Protein AF-A0A3P7FT71-F1 (afdb_monomer_lite)

Sequence (264 aa):
MPKRIDKLTGLITHQDDNGLLYVFVPGKHPDLVIDQRKTLNDEQCFHIGDFISFINVNDSITSPTRIKNLFETRFVNNRLQVKVLVAFPPGQLSERANFTTFTNKMLAWSPDFAFIGCSFDVVKKLRENQMYSAWIERVPQMIESIAGIFVSWQIVDDIFDECCEQSKQLIMKAYTDNYEGLVIAVHDSSAKVWSLAIPDSEIVFFLGARKGMKVGDWVQFNCTPSRCPYLNCHLQGKKFEIIEPVLPAKAFNNTVQVNFTVKN

Radius of gyration: 20.03 Å; chains: 1; bounding box: 51×38×54 Å

Organism: Wuchereria bancrofti (NCBI:txid6293)

Foldseek 3Di:
DPPDWDWFKWAFFDADPQRWTFTDGFPDPPTAIDPVVPVPDPVPDDDHGFMWIAIQDPSHGHPIDTDPDPFDWDADPNFIKTWFKKAFAFVVQVPQQPLPPDDQWGWIQGPGQGTAIEHPVLCVPDDFLFIWTFIKTFDPPCWDQRLNDTHGMYTDDSDTDGDDVVVVVVLVVVPQAWFKWFFFADDDQKTWTDGSSRSNFTEIERSVVVVPDDHGWIKTWGWDQDPDQDPNGRIYTDDIDTDDDPFQWDDDPRGIHRYRDPPD

Structure (mmCIF, N/CA/C/O backbone):
data_AF-A0A3P7FT71-F1
#
_entry.id   AF-A0A3P7FT71-F1
#
loop_
_atom_site.group_PDB
_atom_site.id
_atom_site.type_symbol
_atom_site.label_atom_id
_atom_site.label_alt_id
_atom_site.label_comp_id
_atom_site.label_asym_id
_atom_site.label_entity_id
_atom_site.label_seq_id
_atom_site.pdbx_PDB_ins_code
_atom_site.Cartn_x
_atom_site.Cartn_y
_atom_site.Cartn_z
_atom_site.occupancy
_atom_site.B_iso_or_equiv
_atom_site.auth_seq_id
_atom_site.auth_comp_id
_atom_site.auth_asym_id
_atom_site.auth_atom_id
_atom_site.pdbx_PDB_model_num
ATOM 1 N N . MET A 1 1 ? -21.975 23.930 -4.650 1.00 34.28 1 MET A N 1
ATOM 2 C CA . MET A 1 1 ? -21.446 22.628 -5.115 1.00 34.28 1 MET A CA 1
ATOM 3 C C . MET A 1 1 ? -21.965 21.546 -4.179 1.00 34.28 1 MET A C 1
ATOM 5 O O . MET A 1 1 ? -21.906 21.779 -2.974 1.00 34.28 1 MET A O 1
ATOM 9 N N . PRO A 1 2 ? -22.519 20.426 -4.672 1.00 40.69 2 PRO A N 1
ATOM 10 C CA . PRO A 1 2 ? -22.912 19.332 -3.791 1.00 40.69 2 PRO A CA 1
ATOM 11 C C . PRO A 1 2 ? -21.649 18.741 -3.155 1.00 40.69 2 PRO A C 1
ATOM 13 O O . PRO A 1 2 ? -20.657 18.521 -3.849 1.00 40.69 2 PRO A O 1
ATOM 16 N N . LYS A 1 3 ? -21.658 18.546 -1.831 1.00 47.91 3 LYS A N 1
ATOM 17 C CA . LYS A 1 3 ? -20.543 17.922 -1.105 1.00 47.91 3 LYS A CA 1
ATOM 18 C C . LYS A 1 3 ? -20.346 16.505 -1.642 1.00 47.91 3 LYS A C 1
ATOM 20 O O . LYS A 1 3 ? -21.311 15.752 -1.728 1.00 47.91 3 LYS A O 1
ATOM 25 N N . ARG A 1 4 ? -19.114 16.170 -2.032 1.00 48.84 4 ARG A N 1
ATOM 26 C CA . ARG A 1 4 ? -18.749 14.845 -2.538 1.00 48.84 4 ARG A CA 1
ATOM 27 C C . ARG A 1 4 ? -18.962 13.829 -1.410 1.00 48.84 4 ARG A C 1
ATOM 29 O O . ARG A 1 4 ? -18.318 13.920 -0.370 1.00 48.84 4 ARG A O 1
ATOM 36 N N . ILE A 1 5 ? -19.947 12.952 -1.582 1.00 57.62 5 ILE A N 1
ATOM 37 C CA . ILE A 1 5 ? -20.254 11.856 -0.661 1.00 57.62 5 ILE A CA 1
ATOM 38 C C . ILE A 1 5 ? -19.434 10.669 -1.148 1.00 57.62 5 ILE A C 1
ATOM 40 O O . ILE A 1 5 ? -19.854 9.952 -2.053 1.00 57.62 5 ILE A O 1
ATOM 44 N N . ASP A 1 6 ? -18.250 10.499 -0.572 1.00 68.69 6 ASP A N 1
ATOM 45 C CA . ASP A 1 6 ? -17.384 9.373 -0.894 1.00 68.69 6 ASP A CA 1
ATOM 46 C C . ASP A 1 6 ? -17.573 8.286 0.169 1.00 68.69 6 ASP A C 1
ATOM 48 O O . ASP A 1 6 ? -17.410 8.524 1.374 1.00 68.69 6 ASP A O 1
ATOM 52 N N . LYS A 1 7 ? -17.956 7.087 -0.282 1.00 83.69 7 LYS A N 1
ATOM 53 C CA . LYS A 1 7 ? -17.933 5.886 0.553 1.00 83.69 7 LYS A CA 1
ATOM 54 C C . LYS A 1 7 ? -16.481 5.444 0.674 1.00 83.69 7 LYS A C 1
ATOM 56 O O . LYS A 1 7 ? -15.856 5.099 -0.326 1.00 83.69 7 LYS A O 1
ATOM 61 N N . LEU A 1 8 ? -15.961 5.466 1.891 1.00 87.44 8 LEU A N 1
ATOM 62 C CA . LEU A 1 8 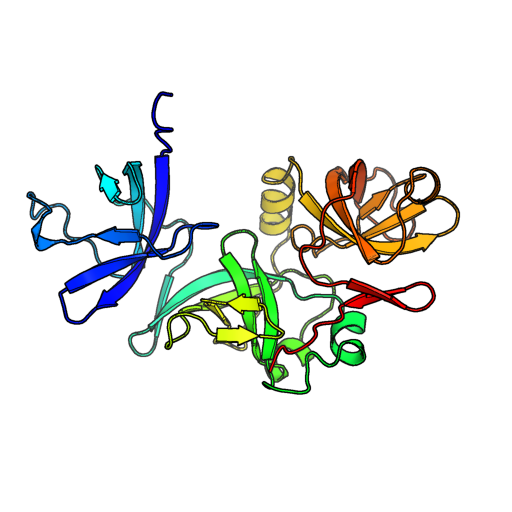? -14.582 5.122 2.200 1.00 87.44 8 LEU A CA 1
ATOM 63 C C . LEU A 1 8 ? -14.523 3.833 3.011 1.00 87.44 8 LEU A C 1
ATOM 65 O O . LEU A 1 8 ? -15.520 3.363 3.572 1.00 87.44 8 LEU A O 1
ATOM 69 N N . THR A 1 9 ? -13.321 3.275 3.054 1.00 89.19 9 THR A N 1
ATOM 70 C CA . THR A 1 9 ? -12.974 2.145 3.905 1.00 89.19 9 THR A CA 1
ATOM 71 C C .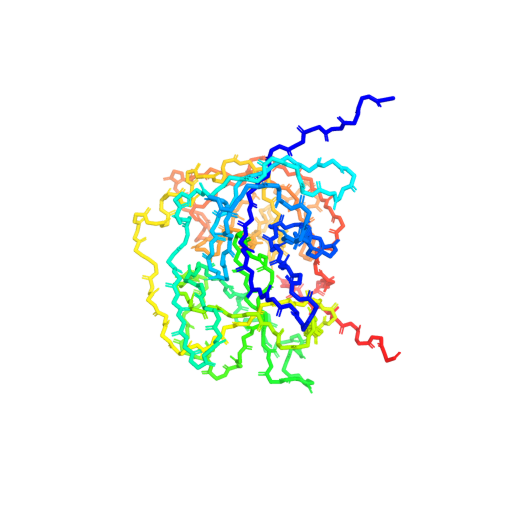 THR A 1 9 ? -11.769 2.534 4.743 1.00 89.19 9 THR A C 1
ATOM 73 O O . THR A 1 9 ? -10.880 3.228 4.251 1.00 89.19 9 THR A O 1
ATOM 76 N N . GLY A 1 10 ? -11.746 2.116 6.003 1.00 91.75 10 GLY A N 1
ATOM 77 C CA . GLY A 1 10 ? -10.653 2.419 6.915 1.00 91.75 10 GLY A CA 1
ATOM 78 C C . GLY A 1 10 ? -10.433 1.333 7.956 1.00 91.75 10 GLY A C 1
ATOM 79 O O . GLY A 1 10 ? -11.269 0.446 8.138 1.00 91.75 10 GLY A O 1
ATOM 80 N N . LEU A 1 11 ? -9.287 1.419 8.623 1.00 94.25 11 LEU A N 1
ATOM 81 C CA . LEU A 1 11 ? -8.851 0.518 9.684 1.00 94.25 11 LEU A CA 1
ATOM 82 C C . LEU A 1 11 ? -8.776 1.286 10.998 1.00 94.25 11 LEU A C 1
ATOM 84 O O . LEU A 1 11 ? -8.131 2.332 11.060 1.00 94.25 11 LEU A O 1
ATOM 88 N N . ILE A 1 12 ? -9.379 0.757 12.057 1.00 94.19 12 ILE A N 1
ATOM 89 C CA . ILE A 1 12 ? -9.233 1.331 13.396 1.00 94.19 12 ILE A CA 1
ATOM 90 C C . ILE A 1 12 ? -7.874 0.919 13.953 1.00 94.19 12 ILE A C 1
ATOM 92 O O . ILE A 1 12 ? -7.629 -0.261 14.198 1.00 94.19 12 ILE A O 1
ATOM 96 N N . THR A 1 13 ? -6.976 1.884 14.126 1.00 92.75 13 THR A N 1
ATOM 97 C CA . THR A 1 13 ? -5.561 1.603 14.415 1.00 92.75 13 THR A CA 1
ATOM 98 C C . THR A 1 13 ? -5.191 1.745 15.879 1.00 92.75 13 THR A C 1
ATOM 100 O O . THR A 1 13 ? -4.346 0.997 16.365 1.00 92.75 13 THR A O 1
ATOM 103 N N . HIS A 1 14 ? -5.806 2.692 16.579 1.00 90.56 14 HIS A N 1
ATOM 104 C CA . HIS A 1 14 ? -5.564 2.934 17.993 1.00 90.56 14 HIS A CA 1
ATOM 105 C C . HIS A 1 14 ? -6.745 3.666 18.631 1.00 90.56 14 HIS A C 1
ATOM 107 O O . HIS A 1 14 ? -7.617 4.209 17.945 1.00 90.56 14 HIS A O 1
ATOM 113 N N . GLN A 1 15 ? -6.749 3.655 19.958 1.00 89.81 15 GLN A N 1
ATOM 114 C CA . GLN A 1 15 ? -7.662 4.403 20.803 1.00 89.81 15 GLN A CA 1
ATOM 115 C C . GLN A 1 15 ? -6.833 5.342 21.676 1.00 89.81 15 GLN A C 1
ATOM 117 O O . GLN A 1 15 ? -5.786 4.925 22.172 1.00 89.81 15 GLN A O 1
ATOM 122 N N . ASP A 1 16 ? -7.269 6.589 21.838 1.00 88.31 16 ASP A N 1
ATOM 123 C CA . ASP A 1 16 ? -6.644 7.499 22.802 1.00 88.31 16 ASP A CA 1
ATOM 124 C C . ASP A 1 16 ? -7.238 7.360 24.211 1.00 88.31 16 ASP A C 1
ATOM 126 O O . ASP A 1 16 ? -8.241 6.676 24.431 1.00 88.31 16 ASP A O 1
ATOM 130 N N . ASP A 1 17 ? -6.632 8.058 25.172 1.00 86.00 17 ASP A N 1
ATOM 131 C CA . ASP A 1 17 ? -7.059 8.052 26.577 1.00 86.00 17 ASP A CA 1
ATOM 132 C C . ASP A 1 17 ? -8.476 8.621 26.787 1.00 86.00 17 ASP A C 1
ATOM 134 O O . ASP A 1 17 ? -9.112 8.355 27.807 1.00 86.00 17 ASP A O 1
ATOM 138 N N . ASN A 1 18 ? -9.004 9.386 25.822 1.00 86.38 18 ASN A N 1
ATOM 139 C CA . ASN A 1 18 ? -10.372 9.913 25.851 1.00 86.38 18 ASN A CA 1
ATOM 140 C C . ASN A 1 18 ? -11.396 8.926 25.268 1.00 86.38 18 ASN A C 1
ATOM 142 O O . ASN A 1 18 ? -12.591 9.239 25.208 1.00 86.38 18 ASN A O 1
ATOM 146 N N . GLY A 1 19 ? -10.940 7.754 24.828 1.00 85.88 19 GLY A N 1
ATOM 147 C CA . GLY A 1 19 ? -11.753 6.719 24.214 1.00 85.88 19 GLY A CA 1
ATOM 148 C C . GLY A 1 19 ? -12.055 6.961 22.734 1.00 85.88 19 GLY A C 1
ATOM 149 O O . GLY A 1 19 ? -12.881 6.237 22.175 1.00 85.88 19 GLY A O 1
ATOM 150 N N . LEU A 1 20 ? -11.418 7.943 22.090 1.00 90.75 20 LEU A N 1
ATOM 151 C CA . LEU A 1 20 ? -11.600 8.217 20.668 1.00 90.75 20 LEU A CA 1
ATOM 152 C C . LEU A 1 20 ? -10.857 7.178 19.831 1.00 90.75 20 LEU A C 1
ATOM 154 O O . LEU A 1 20 ? -9.684 6.893 20.069 1.00 90.75 20 LEU A O 1
ATOM 158 N N . LEU A 1 21 ? -11.539 6.633 18.826 1.00 92.88 21 LEU A N 1
ATOM 159 C CA . LEU A 1 21 ? -10.966 5.653 17.911 1.00 92.88 21 LEU A CA 1
ATOM 160 C C . LEU A 1 21 ? -10.473 6.322 16.638 1.00 92.88 21 LEU A C 1
ATOM 162 O O . LEU A 1 21 ? -11.240 7.001 15.956 1.00 92.88 21 LEU A O 1
ATOM 166 N N . TYR A 1 22 ? -9.218 6.067 16.286 1.00 92.75 22 TYR A N 1
ATOM 167 C CA . TYR A 1 22 ? -8.580 6.630 15.104 1.00 92.75 22 TYR A CA 1
ATOM 168 C C . TYR A 1 22 ? -8.638 5.645 13.944 1.00 92.75 22 TYR A C 1
ATOM 170 O O . TYR A 1 22 ? -8.225 4.487 14.050 1.00 92.75 22 TYR A O 1
ATOM 178 N N . VAL A 1 23 ? -9.143 6.133 12.820 1.00 93.38 23 VAL A N 1
ATOM 179 C CA . VAL A 1 23 ? -9.402 5.388 11.597 1.00 93.38 23 VAL A CA 1
ATOM 180 C C . VAL A 1 23 ? -8.404 5.829 10.540 1.00 93.38 23 VAL A C 1
ATOM 182 O O . VAL A 1 23 ? -8.505 6.925 9.980 1.00 93.38 23 VAL A O 1
ATOM 185 N N . PHE A 1 24 ? -7.457 4.945 10.244 1.00 91.00 24 PHE A N 1
ATOM 186 C CA . PHE A 1 24 ? -6.569 5.103 9.106 1.00 91.00 24 PHE A CA 1
ATOM 187 C C . PHE A 1 24 ? -7.354 4.891 7.814 1.00 91.00 24 PHE A C 1
ATOM 189 O O . PHE A 1 24 ? -8.071 3.898 7.662 1.00 91.00 24 PHE A O 1
ATOM 196 N N . VAL A 1 25 ? -7.187 5.817 6.876 1.00 85.81 25 VAL A N 1
ATOM 197 C CA . VAL A 1 25 ? -7.776 5.756 5.541 1.00 85.81 25 VAL A CA 1
ATOM 198 C C . VAL A 1 25 ? -6.654 6.024 4.539 1.00 85.81 25 VAL A C 1
ATOM 200 O O . VAL A 1 25 ? -6.006 7.070 4.644 1.00 85.81 25 VAL A O 1
ATOM 203 N N . PRO A 1 26 ? -6.417 5.127 3.567 1.00 73.12 26 PRO A N 1
ATOM 204 C CA . PRO A 1 26 ? -5.400 5.336 2.542 1.00 73.12 26 PRO A CA 1
ATOM 205 C C . PRO A 1 26 ? -5.534 6.708 1.870 1.00 73.12 26 PRO A C 1
ATOM 207 O O . PRO A 1 26 ? -6.626 7.112 1.468 1.00 73.12 26 PRO A O 1
ATOM 210 N N . GLY A 1 27 ? -4.422 7.442 1.780 1.00 66.12 27 GLY A N 1
ATOM 211 C CA . GLY A 1 27 ? -4.366 8.761 1.140 1.00 66.12 27 GLY A CA 1
ATOM 212 C C . GLY A 1 27 ? -5.021 9.909 1.919 1.00 66.12 27 GLY A C 1
ATOM 213 O O . GLY A 1 27 ? -5.061 11.029 1.410 1.00 66.12 27 GLY A O 1
ATOM 214 N N . LYS A 1 28 ? -5.520 9.676 3.140 1.00 75.75 28 LYS A N 1
ATOM 215 C CA . LYS A 1 28 ? -6.125 10.719 3.970 1.00 75.75 28 LYS A CA 1
ATOM 216 C C . LYS A 1 28 ? -5.314 10.965 5.237 1.00 75.75 28 LYS A C 1
ATOM 218 O O . LYS A 1 28 ? -4.974 10.036 5.961 1.00 75.75 28 LYS A O 1
ATOM 223 N N . HIS A 1 29 ? -5.041 12.239 5.501 1.00 73.44 29 HIS A N 1
ATOM 224 C CA . HIS A 1 29 ? -4.377 12.692 6.713 1.00 73.44 29 HIS A CA 1
ATOM 225 C C . HIS A 1 29 ? -4.966 14.045 7.160 1.00 73.44 29 HIS A C 1
ATOM 227 O O . HIS A 1 29 ? -5.209 14.890 6.293 1.00 73.44 29 HIS A O 1
ATOM 233 N N . PRO A 1 30 ? -5.189 14.286 8.468 1.00 83.50 30 PRO A N 1
ATOM 234 C CA . PRO A 1 30 ? -5.025 13.359 9.595 1.00 83.50 30 PRO A CA 1
ATOM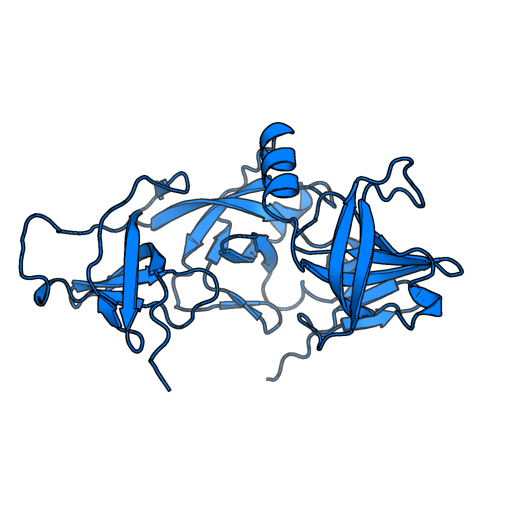 235 C C . PRO A 1 30 ? -5.990 12.163 9.552 1.00 83.50 30 PRO A C 1
ATOM 237 O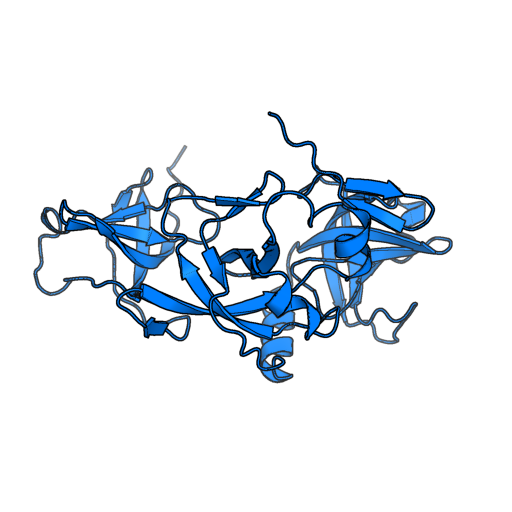 O . PRO A 1 30 ? -6.923 12.136 8.746 1.00 83.50 30 PRO A O 1
ATOM 240 N N . ASP A 1 31 ? -5.739 11.165 10.407 1.00 88.69 31 ASP A N 1
ATOM 241 C CA . ASP A 1 31 ? -6.664 10.043 10.597 1.00 88.69 31 ASP A CA 1
ATOM 242 C C . ASP A 1 31 ? -8.042 10.574 11.020 1.00 88.69 31 ASP A C 1
ATOM 244 O O . ASP A 1 31 ? -8.159 11.558 11.756 1.00 88.69 31 ASP A O 1
ATOM 248 N N . LEU A 1 32 ? -9.098 9.907 10.558 1.00 91.25 32 LEU A N 1
ATOM 249 C CA . LEU A 1 32 ? -10.457 10.240 10.969 1.00 91.25 32 LEU A CA 1
ATOM 250 C C . LEU A 1 32 ? -10.755 9.661 12.345 1.00 91.25 32 LEU A C 1
ATOM 252 O O . LEU A 1 32 ? -10.147 8.678 12.752 1.00 91.25 32 LEU A O 1
ATOM 256 N N . VAL A 1 33 ? -11.718 10.244 13.052 1.00 92.25 33 VAL A N 1
ATOM 257 C CA . VAL A 1 33 ? -11.985 9.872 14.441 1.00 92.25 33 VAL A CA 1
ATOM 258 C C . VAL A 1 33 ? -13.441 9.461 14.630 1.00 92.25 33 VAL A C 1
ATOM 260 O O . VAL A 1 33 ? -14.357 10.131 14.148 1.00 92.25 33 VAL A O 1
ATOM 263 N N . ILE A 1 34 ? -13.653 8.365 15.357 1.00 91.50 34 ILE A N 1
ATOM 264 C CA . ILE A 1 34 ? -14.954 7.950 15.881 1.00 91.50 34 ILE A CA 1
ATOM 265 C C . ILE A 1 34 ? -14.977 8.251 17.377 1.00 91.50 34 ILE A C 1
ATOM 267 O O . ILE A 1 34 ? -14.209 7.683 18.151 1.00 91.50 34 ILE A O 1
ATOM 271 N N . ASP A 1 35 ? -15.899 9.119 17.787 1.00 87.19 35 ASP A N 1
ATOM 272 C CA . ASP A 1 35 ? -16.256 9.275 19.195 1.00 87.19 35 ASP A CA 1
ATOM 273 C C . ASP A 1 35 ? -17.360 8.273 19.530 1.00 87.19 35 ASP A C 1
ATOM 275 O O . ASP A 1 35 ? -18.534 8.512 19.231 1.00 87.19 35 ASP A O 1
ATOM 279 N N . GLN A 1 36 ? -16.984 7.144 20.136 1.00 80.38 36 GLN A N 1
ATOM 280 C CA . GLN A 1 36 ? -17.942 6.080 20.437 1.00 80.38 36 GLN A CA 1
ATOM 281 C C . GLN A 1 36 ? -19.063 6.524 21.383 1.00 80.38 36 GLN A C 1
ATOM 283 O O . GLN A 1 36 ? -20.158 5.968 21.344 1.00 80.38 36 GLN A O 1
ATOM 288 N N . ARG A 1 37 ? -18.845 7.578 22.177 1.00 76.88 37 ARG A N 1
ATOM 289 C CA . ARG A 1 37 ? -19.868 8.138 23.075 1.00 76.88 37 ARG A CA 1
ATOM 290 C C . ARG A 1 37 ? -21.023 8.789 22.309 1.00 76.88 37 ARG A C 1
ATOM 292 O O . ARG A 1 37 ? -22.055 9.088 22.899 1.00 76.88 37 ARG A O 1
ATOM 299 N N . LYS A 1 38 ? -20.845 9.046 21.008 1.00 75.12 38 LYS A N 1
ATOM 300 C CA . LYS A 1 38 ? -21.866 9.612 20.113 1.00 75.12 38 LYS A CA 1
ATOM 301 C C . LYS A 1 38 ? -22.569 8.552 19.261 1.00 75.12 38 LYS A C 1
ATOM 303 O O . LYS A 1 38 ? -23.541 8.878 18.581 1.00 75.12 38 LYS A O 1
ATOM 308 N N . THR A 1 39 ? -22.098 7.305 19.270 1.00 67.25 39 THR A N 1
ATOM 309 C CA . THR A 1 39 ? -22.768 6.185 18.595 1.00 67.25 39 THR A CA 1
ATOM 310 C C . THR A 1 39 ? -23.906 5.677 19.474 1.00 67.25 39 THR A C 1
ATOM 312 O O . THR A 1 39 ? -23.681 5.207 20.579 1.00 67.25 39 THR A O 1
ATOM 315 N N . LEU A 1 40 ? -25.140 5.809 18.983 1.00 56.62 40 LEU A N 1
ATOM 316 C CA . LEU A 1 40 ? -26.374 5.566 19.746 1.00 56.62 40 LEU A CA 1
ATOM 317 C C . LEU A 1 40 ? -26.752 4.082 19.918 1.00 56.62 40 LEU A C 1
ATOM 319 O O . LEU A 1 40 ? -27.694 3.798 20.649 1.00 56.62 40 LEU A O 1
ATOM 323 N N . ASN A 1 41 ? -26.050 3.150 19.263 1.00 61.31 41 ASN A N 1
ATOM 324 C CA . ASN A 1 41 ? -26.369 1.721 19.297 1.00 61.31 41 ASN A CA 1
ATOM 325 C C . ASN A 1 41 ? -25.168 0.901 19.791 1.00 61.31 41 ASN A C 1
ATOM 327 O O . ASN A 1 41 ? -24.159 0.807 19.090 1.00 61.31 41 ASN A O 1
ATOM 331 N N . ASP A 1 42 ? -25.327 0.240 20.942 1.00 55.34 42 ASP A N 1
ATOM 332 C CA . ASP A 1 42 ? -24.327 -0.656 21.555 1.00 55.34 42 ASP A CA 1
ATOM 333 C C . ASP A 1 42 ? -23.912 -1.826 20.637 1.00 55.34 42 ASP A C 1
ATOM 335 O O . ASP A 1 42 ? -22.813 -2.367 20.752 1.00 55.34 42 ASP A O 1
ATOM 339 N N . GLU A 1 43 ? -24.752 -2.200 19.664 1.00 56.94 43 GLU A N 1
ATOM 340 C CA . GLU A 1 43 ? -24.451 -3.273 18.703 1.00 56.94 43 GLU A CA 1
ATOM 341 C C . GLU A 1 43 ? -23.326 -2.925 17.707 1.00 56.94 43 GLU A C 1
ATOM 343 O O . GLU A 1 43 ? -22.830 -3.802 16.997 1.00 56.94 43 GLU A O 1
ATOM 348 N N . GLN A 1 44 ? -22.884 -1.665 17.656 1.00 69.06 44 GLN A N 1
ATOM 349 C CA . GLN A 1 44 ? -21.774 -1.210 16.813 1.00 69.06 44 GLN A CA 1
ATOM 350 C C . GLN A 1 44 ? -20.551 -0.764 17.622 1.00 69.06 44 GLN A C 1
ATOM 352 O O . GLN A 1 44 ? -19.815 0.126 17.197 1.00 69.06 44 GLN A O 1
ATOM 357 N N . CYS A 1 45 ? -20.280 -1.393 18.767 1.00 82.19 45 CYS A N 1
ATOM 358 C CA . CYS A 1 45 ? -18.983 -1.228 19.419 1.00 82.19 45 CYS A CA 1
ATOM 359 C C . CYS A 1 45 ? -17.864 -1.698 18.478 1.00 82.19 45 CYS A C 1
ATOM 361 O O . CYS A 1 45 ? -17.748 -2.885 18.149 1.00 82.19 45 CYS A O 1
ATOM 363 N N . PHE A 1 46 ? -17.061 -0.739 18.022 1.00 90.81 46 PHE A N 1
ATOM 364 C CA . PHE A 1 46 ? -15.881 -0.969 17.201 1.00 90.81 46 PHE A CA 1
ATOM 365 C C . PHE A 1 46 ? -14.643 -1.171 18.076 1.00 90.81 46 PHE A C 1
ATOM 367 O O . PHE A 1 46 ? -14.545 -0.610 19.165 1.00 90.81 46 PHE A O 1
ATOM 374 N N . HIS A 1 47 ? -13.680 -1.936 17.581 1.00 91.00 47 HIS A N 1
ATOM 375 C CA . HIS A 1 47 ? -12.445 -2.251 18.290 1.00 91.00 47 HIS A CA 1
ATOM 376 C C . HIS A 1 47 ? -11.231 -1.957 17.412 1.00 91.00 47 HIS A C 1
ATOM 378 O O . HIS A 1 47 ? -11.324 -1.895 16.184 1.00 91.00 47 HIS A O 1
ATOM 384 N N . ILE A 1 48 ? -10.068 -1.797 18.041 1.00 92.81 48 ILE A N 1
ATOM 385 C CA . ILE A 1 48 ? -8.797 -1.719 17.317 1.00 92.81 48 ILE A CA 1
ATOM 386 C C . ILE A 1 48 ? -8.628 -2.993 16.473 1.00 92.81 48 ILE A C 1
ATOM 388 O O . ILE A 1 48 ? -8.834 -4.101 16.963 1.00 92.81 48 ILE A O 1
ATOM 392 N N . GLY A 1 49 ? -8.262 -2.828 15.203 1.00 94.19 49 GLY A N 1
ATOM 393 C CA . GLY A 1 49 ? -8.141 -3.908 14.223 1.00 94.19 49 GLY A CA 1
ATOM 394 C C . GLY A 1 49 ? -9.386 -4.137 13.363 1.00 94.19 49 GLY A C 1
ATOM 395 O O . GLY A 1 49 ? -9.291 -4.856 12.368 1.00 94.19 49 GLY A O 1
ATOM 396 N N . ASP A 1 50 ? -10.524 -3.513 13.688 1.00 93.31 50 ASP A N 1
ATOM 397 C CA . ASP A 1 50 ? -11.718 -3.580 12.847 1.00 93.31 50 ASP A CA 1
ATOM 398 C C . ASP A 1 50 ? -11.530 -2.790 11.546 1.00 93.31 50 ASP A C 1
ATOM 400 O O . ASP A 1 50 ? -11.132 -1.619 11.546 1.00 93.31 50 ASP A O 1
ATOM 404 N N . PHE A 1 51 ? -11.919 -3.417 10.437 1.00 93.94 51 PHE A N 1
ATOM 405 C CA . PHE A 1 51 ? -12.149 -2.722 9.178 1.00 93.94 51 PHE A CA 1
ATOM 406 C C . PHE A 1 51 ? -13.581 -2.206 9.127 1.00 93.94 51 PHE A C 1
ATOM 408 O O . PHE A 1 51 ? -14.537 -2.935 9.412 1.00 93.94 51 PHE A O 1
ATOM 415 N N . ILE A 1 52 ? -13.736 -0.952 8.713 1.00 92.88 52 ILE A N 1
ATOM 416 C CA . ILE A 1 52 ? -15.035 -0.295 8.613 1.00 92.88 52 ILE A CA 1
ATOM 417 C C . ILE A 1 52 ? -15.224 0.356 7.249 1.00 92.88 52 ILE A C 1
ATOM 419 O O . ILE A 1 52 ? -14.291 0.909 6.671 1.00 92.88 52 ILE A O 1
ATOM 423 N N . SER A 1 53 ? -16.458 0.340 6.757 1.00 91.62 53 SER A N 1
ATOM 424 C CA . SER A 1 53 ? -16.895 1.195 5.657 1.00 91.62 53 SER A CA 1
ATOM 425 C C . SER A 1 53 ? -17.796 2.298 6.192 1.00 91.62 53 SER A C 1
ATOM 427 O O . SER A 1 53 ? -18.602 2.058 7.089 1.00 91.62 53 SER A O 1
ATOM 429 N N . PHE A 1 54 ? -17.656 3.508 5.662 1.00 91.31 54 PHE A N 1
ATOM 430 C CA . PHE A 1 54 ? -18.392 4.676 6.135 1.00 91.31 54 PHE A CA 1
ATOM 431 C C . PHE A 1 54 ? -18.523 5.732 5.039 1.00 91.31 54 PHE A C 1
ATOM 433 O O . PHE A 1 54 ? -17.876 5.664 3.993 1.00 91.31 54 PHE A O 1
ATOM 440 N N . ILE A 1 55 ? -19.359 6.731 5.294 1.00 89.69 55 ILE A N 1
ATOM 441 C CA . ILE A 1 55 ? -19.482 7.919 4.458 1.00 89.69 55 ILE A CA 1
ATOM 442 C C . ILE A 1 55 ? -18.709 9.058 5.125 1.00 89.69 55 ILE A C 1
ATOM 444 O O . ILE A 1 55 ? -18.904 9.346 6.308 1.00 89.69 55 ILE A O 1
ATOM 448 N N . ASN A 1 56 ? -17.830 9.712 4.368 1.00 85.69 56 ASN A N 1
ATOM 449 C CA . ASN A 1 56 ? -17.106 10.890 4.835 1.00 85.69 56 ASN A CA 1
ATOM 450 C C . ASN A 1 56 ? -17.897 12.170 4.525 1.00 85.69 56 ASN A C 1
ATOM 452 O O . ASN A 1 56 ? -18.055 12.530 3.359 1.00 85.69 56 ASN A O 1
ATOM 456 N N . VAL A 1 57 ? -18.351 12.885 5.559 1.00 85.62 57 VAL A N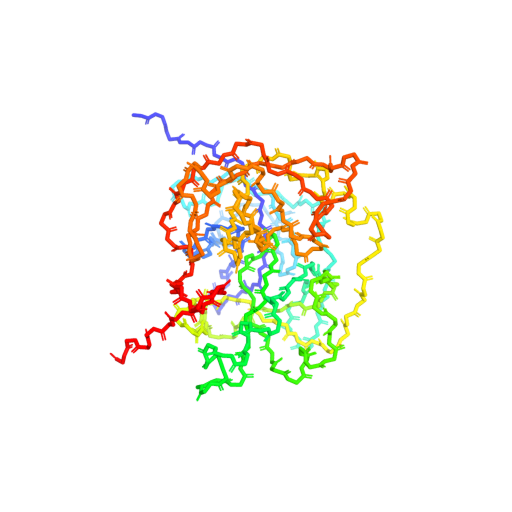 1
ATOM 457 C CA . VAL A 1 57 ? -19.041 14.178 5.419 1.00 85.62 57 VAL A CA 1
ATOM 458 C C . VAL A 1 57 ? -18.269 15.250 6.183 1.00 85.62 57 VAL A C 1
ATOM 460 O O . VAL A 1 57 ? -18.375 15.337 7.399 1.00 85.62 57 VAL A O 1
ATOM 463 N N . ASN A 1 58 ? -17.519 16.100 5.471 1.00 84.44 58 ASN A N 1
ATOM 464 C CA . ASN A 1 58 ? -16.653 17.139 6.069 1.00 84.44 58 ASN A CA 1
ATOM 465 C C . ASN A 1 58 ? -15.733 16.580 7.162 1.00 84.44 58 ASN A C 1
ATOM 467 O O . ASN A 1 58 ? -15.745 17.057 8.294 1.00 84.44 58 ASN A O 1
ATOM 471 N N . ASP A 1 59 ? -15.014 15.508 6.838 1.00 83.06 59 ASP A N 1
ATOM 472 C CA . ASP A 1 59 ? -14.066 14.859 7.748 1.00 83.06 59 ASP A CA 1
ATOM 473 C C . ASP A 1 59 ? -14.707 14.250 9.001 1.00 83.06 59 ASP A C 1
ATOM 475 O O . ASP A 1 59 ? -14.026 13.894 9.955 1.00 83.06 59 ASP A O 1
ATOM 479 N N . SER A 1 60 ? -16.027 14.056 8.973 1.00 86.31 60 SER A N 1
ATOM 480 C CA . SER A 1 60 ? -16.758 13.283 9.971 1.00 86.31 60 SER A CA 1
ATOM 481 C C . SER A 1 60 ? -17.165 11.928 9.402 1.00 86.31 60 SER A C 1
ATOM 483 O O . SER A 1 60 ? -17.702 11.833 8.293 1.00 86.31 60 SER A O 1
ATOM 485 N N . ILE A 1 61 ? -16.924 10.876 10.185 1.00 89.12 61 ILE A N 1
ATOM 486 C CA . ILE A 1 61 ? -17.368 9.515 9.881 1.00 89.12 61 ILE A CA 1
ATOM 487 C C . ILE A 1 61 ? -18.873 9.426 10.130 1.00 89.12 61 ILE A C 1
ATOM 489 O O . ILE A 1 61 ? -19.347 9.680 11.235 1.00 89.12 61 ILE A O 1
ATOM 493 N N . THR A 1 62 ? -19.623 9.040 9.101 1.00 87.75 62 THR A N 1
ATOM 494 C CA . THR A 1 62 ? -21.076 8.845 9.175 1.00 87.75 62 THR A CA 1
ATOM 495 C C . THR A 1 62 ? -21.456 7.439 8.725 1.00 87.75 62 THR A C 1
ATOM 497 O O . THR A 1 62 ? -20.858 6.888 7.798 1.00 87.75 62 THR A O 1
ATOM 500 N N . SER A 1 63 ? -22.439 6.849 9.413 1.00 86.75 63 SER A N 1
ATOM 501 C CA . SER A 1 63 ? -22.932 5.484 9.171 1.00 86.75 63 SER A CA 1
ATOM 502 C C . SER A 1 63 ? -21.823 4.414 9.078 1.00 86.75 63 SER A C 1
ATOM 504 O O . SER A 1 63 ? -21.802 3.647 8.109 1.00 86.75 63 SER A O 1
ATOM 506 N N . PRO A 1 64 ? -20.878 4.354 10.040 1.00 91.06 64 PRO A N 1
ATOM 507 C CA . PRO A 1 64 ? -19.832 3.341 10.013 1.00 91.06 64 PRO A CA 1
ATOM 508 C C . PRO A 1 64 ? -20.436 1.940 10.139 1.00 91.06 64 PRO A C 1
ATOM 510 O O . PRO A 1 64 ? -21.357 1.702 10.915 1.00 91.06 64 PRO A O 1
ATOM 513 N N . THR A 1 65 ? -19.918 0.999 9.358 1.00 91.00 65 THR A N 1
ATOM 514 C CA . THR A 1 65 ? -20.325 -0.409 9.391 1.00 91.00 65 THR A CA 1
ATOM 515 C C . THR A 1 65 ? -19.079 -1.279 9.377 1.00 91.00 65 THR A C 1
ATOM 517 O O . THR A 1 65 ? -18.213 -1.082 8.522 1.00 91.00 65 THR A O 1
ATOM 520 N N . ARG A 1 66 ? -18.982 -2.250 10.294 1.00 92.19 66 ARG A N 1
ATOM 521 C CA . ARG A 1 66 ? -17.898 -3.242 10.281 1.00 92.19 66 ARG A CA 1
ATOM 522 C C . ARG A 1 66 ? -17.995 -4.066 8.996 1.00 92.19 66 ARG A C 1
ATOM 524 O O . ARG A 1 66 ? -19.077 -4.511 8.618 1.00 92.19 66 ARG A O 1
ATOM 531 N N . ILE A 1 67 ? -16.867 -4.266 8.332 1.00 91.81 67 ILE A N 1
ATOM 532 C CA . ILE A 1 67 ? -16.757 -5.096 7.132 1.00 91.81 67 ILE A CA 1
ATOM 533 C C . ILE A 1 67 ? -15.792 -6.254 7.379 1.00 91.81 67 ILE A C 1
ATOM 535 O O . ILE A 1 67 ? -15.096 -6.303 8.391 1.00 91.81 67 ILE A O 1
ATOM 539 N N . LYS A 1 68 ? -15.750 -7.201 6.439 1.00 89.94 68 LYS A N 1
ATOM 540 C CA . LYS A 1 68 ? -14.748 -8.267 6.463 1.00 89.94 68 LYS A CA 1
ATOM 541 C C . LYS A 1 68 ? -13.345 -7.663 6.365 1.00 89.94 68 LYS A C 1
ATOM 543 O O . LYS A 1 68 ? -13.138 -6.716 5.608 1.00 89.94 68 LYS A O 1
ATOM 548 N N . ASN A 1 69 ? -12.399 -8.259 7.087 1.00 87.06 69 ASN A N 1
ATOM 549 C CA . ASN A 1 69 ? -10.999 -7.859 7.040 1.00 87.06 69 ASN A CA 1
ATOM 550 C C . ASN A 1 69 ? -10.487 -7.833 5.598 1.00 87.06 69 ASN A C 1
ATOM 552 O O . ASN A 1 69 ? -10.620 -8.818 4.867 1.00 87.06 69 ASN A O 1
ATOM 556 N N . LEU A 1 70 ? -9.908 -6.694 5.218 1.00 84.50 70 LEU A N 1
ATOM 557 C CA . LEU A 1 70 ? -9.245 -6.527 3.927 1.00 84.50 70 LEU A CA 1
ATOM 558 C C . LEU A 1 70 ? -7.814 -7.062 3.959 1.00 84.50 70 LEU A C 1
ATOM 560 O O . LEU A 1 70 ? -7.334 -7.593 2.964 1.00 84.50 70 LEU A O 1
ATOM 564 N N . PHE A 1 71 ? -7.170 -6.957 5.121 1.00 88.88 71 PHE A N 1
ATOM 565 C CA . PHE A 1 71 ? -5.817 -7.438 5.365 1.00 88.88 71 PHE A CA 1
ATOM 566 C C . PHE A 1 71 ? -5.801 -8.355 6.579 1.00 88.88 71 PHE A C 1
ATOM 568 O O . PHE A 1 71 ? -6.645 -8.254 7.474 1.00 88.88 71 PHE A O 1
ATOM 575 N N . GLU A 1 72 ? -4.815 -9.244 6.615 1.00 90.81 72 GLU A N 1
ATOM 576 C CA . GLU A 1 72 ? -4.530 -10.023 7.811 1.00 90.81 72 GLU A CA 1
ATOM 577 C C . GLU A 1 72 ? -4.030 -9.083 8.914 1.00 90.81 72 GLU A C 1
ATOM 579 O O . GLU A 1 72 ? -3.174 -8.226 8.677 1.00 90.81 72 GLU A O 1
ATOM 584 N N . THR A 1 73 ? -4.579 -9.227 10.118 1.00 92.81 73 THR A N 1
ATOM 585 C CA . THR A 1 73 ? -4.209 -8.423 11.282 1.00 92.81 73 THR A CA 1
ATOM 586 C C . THR A 1 73 ? -3.864 -9.323 12.454 1.00 92.81 73 THR A C 1
ATOM 588 O O . THR A 1 73 ? -4.412 -10.415 12.608 1.00 92.81 73 THR A O 1
ATOM 591 N N . ARG A 1 74 ? -2.943 -8.862 13.298 1.00 93.50 74 ARG A N 1
ATOM 592 C CA . ARG A 1 74 ? -2.595 -9.522 14.558 1.00 93.50 74 ARG A CA 1
ATOM 593 C C . ARG A 1 74 ? -2.243 -8.492 15.621 1.00 93.50 74 ARG A C 1
ATOM 595 O O . ARG A 1 74 ? -1.887 -7.360 15.302 1.00 93.50 74 ARG A O 1
ATOM 602 N N . PHE A 1 75 ? -2.302 -8.911 16.878 1.00 92.25 75 PHE A N 1
ATOM 603 C CA . PHE A 1 75 ? -1.805 -8.125 18.001 1.00 92.25 75 PHE A CA 1
ATOM 604 C C . PHE A 1 75 ? -0.535 -8.758 18.550 1.00 92.25 75 PHE A C 1
ATOM 606 O O . PHE A 1 75 ? -0.535 -9.926 18.936 1.00 92.25 75 PHE A O 1
ATOM 613 N N . VAL A 1 76 ? 0.537 -7.973 18.608 1.00 90.00 76 VAL A N 1
ATOM 614 C CA . VAL A 1 76 ? 1.809 -8.365 19.223 1.00 90.00 76 VAL A CA 1
ATOM 615 C C . VAL A 1 76 ? 2.208 -7.255 20.180 1.00 90.00 76 VAL A C 1
ATOM 617 O O . VAL A 1 76 ? 2.247 -6.093 19.791 1.00 90.00 76 VAL A O 1
ATOM 620 N N . ASN A 1 77 ? 2.463 -7.588 21.448 1.00 87.56 77 ASN A N 1
ATOM 621 C CA . ASN A 1 77 ? 2.833 -6.614 22.485 1.00 87.56 77 ASN A CA 1
ATOM 622 C C . ASN A 1 77 ? 1.887 -5.397 22.554 1.00 87.56 77 ASN A C 1
ATOM 624 O O . ASN A 1 77 ? 2.330 -4.256 22.662 1.00 87.56 77 ASN A O 1
ATOM 628 N N . ASN A 1 78 ? 0.576 -5.650 22.465 1.00 86.62 78 ASN A N 1
ATOM 629 C CA . ASN A 1 78 ? -0.480 -4.630 22.464 1.00 86.62 78 ASN A CA 1
ATOM 630 C C . ASN A 1 78 ? -0.413 -3.623 21.297 1.00 86.62 78 ASN A C 1
ATOM 632 O O . ASN A 1 78 ? -1.012 -2.552 21.361 1.00 86.62 78 ASN A O 1
ATOM 636 N N . ARG A 1 79 ? 0.307 -3.958 20.222 1.00 89.25 79 ARG A N 1
ATOM 637 C CA . ARG A 1 79 ? 0.344 -3.186 18.979 1.00 89.25 79 ARG A CA 1
ATOM 638 C C . ARG A 1 79 ? -0.385 -3.937 17.881 1.00 89.25 79 ARG A C 1
ATOM 640 O O . ARG A 1 79 ? -0.156 -5.132 17.676 1.00 89.25 79 ARG A O 1
ATOM 647 N N . LEU A 1 80 ? -1.263 -3.220 17.185 1.00 94.06 80 LEU A N 1
ATOM 648 C CA . LEU A 1 80 ? -1.900 -3.720 15.978 1.00 94.06 80 LEU A CA 1
ATOM 649 C C . LEU A 1 80 ? -0.855 -3.797 14.868 1.00 94.06 80 LEU A C 1
ATOM 651 O O . LEU A 1 80 ? -0.222 -2.797 14.528 1.00 94.06 80 LEU A O 1
ATOM 655 N N . GLN A 1 81 ? -0.736 -4.978 14.280 1.00 94.06 81 GLN A N 1
ATOM 656 C CA . GLN A 1 81 ? 0.094 -5.222 13.117 1.00 94.06 81 GLN A CA 1
ATOM 657 C C . GLN A 1 81 ? -0.777 -5.668 11.948 1.00 94.06 81 GLN A C 1
ATOM 659 O O . GLN A 1 81 ? -1.726 -6.437 12.123 1.00 94.06 81 GLN A O 1
ATOM 664 N N . VAL A 1 82 ? -0.444 -5.187 10.756 1.00 93.12 82 VAL A N 1
ATOM 665 C CA . VAL A 1 82 ? -1.162 -5.469 9.511 1.00 93.12 82 VAL A CA 1
ATOM 666 C C . VAL A 1 82 ? -0.189 -6.101 8.529 1.00 93.12 82 VAL A C 1
ATOM 668 O O . VAL A 1 82 ? 0.920 -5.596 8.354 1.00 93.12 82 VAL A O 1
ATOM 671 N N . LYS A 1 83 ? -0.583 -7.206 7.897 1.00 91.50 83 LYS A N 1
ATOM 672 C CA . LYS A 1 83 ? 0.216 -7.826 6.842 1.00 91.50 83 LYS A CA 1
ATOM 673 C C . LYS A 1 83 ? -0.092 -7.132 5.526 1.00 91.50 83 LYS A C 1
ATOM 675 O O . LYS A 1 83 ? -1.235 -7.151 5.069 1.00 91.50 83 LYS A O 1
ATOM 680 N N . VAL A 1 84 ? 0.921 -6.528 4.921 1.00 86.88 84 VAL A N 1
ATOM 681 C CA . VAL A 1 84 ? 0.783 -5.754 3.686 1.00 86.88 84 VAL A CA 1
ATOM 682 C C . VAL A 1 84 ? 1.870 -6.129 2.700 1.00 86.88 84 VAL A C 1
ATOM 684 O O . VAL A 1 84 ? 2.894 -6.707 3.062 1.00 86.88 84 VAL A O 1
ATOM 687 N N . LEU A 1 85 ? 1.650 -5.774 1.441 1.00 82.88 85 LEU A N 1
ATOM 688 C CA . LEU A 1 85 ? 2.681 -5.888 0.427 1.00 82.88 85 LEU A CA 1
ATOM 689 C C . LEU A 1 85 ? 3.512 -4.617 0.412 1.00 82.88 85 LEU A C 1
ATOM 691 O O . LEU A 1 85 ? 2.967 -3.510 0.377 1.00 82.88 85 LEU A O 1
ATOM 695 N N . VAL A 1 86 ? 4.826 -4.802 0.443 1.00 81.50 86 VAL A N 1
ATOM 696 C CA . VAL A 1 86 ? 5.802 -3.723 0.416 1.00 81.50 86 VAL A CA 1
ATOM 697 C C . VAL A 1 86 ? 6.811 -3.939 -0.694 1.00 81.50 86 VAL A C 1
ATOM 699 O O . VAL A 1 86 ? 7.176 -5.065 -1.039 1.00 81.50 86 VAL A O 1
ATOM 702 N N . ALA A 1 87 ? 7.282 -2.827 -1.220 1.00 76.81 87 ALA A N 1
ATOM 703 C CA . ALA A 1 87 ? 8.344 -2.747 -2.186 1.00 76.81 87 ALA A CA 1
ATOM 704 C C . ALA A 1 87 ? 9.434 -1.813 -1.697 1.00 76.81 87 ALA A C 1
ATOM 706 O O . ALA A 1 87 ? 9.168 -0.819 -1.017 1.00 76.81 87 ALA A O 1
ATOM 707 N N . PHE A 1 88 ? 10.659 -2.124 -2.096 1.00 73.38 88 PHE A N 1
ATOM 708 C CA . PHE A 1 88 ? 11.821 -1.314 -1.782 1.00 73.38 88 PHE A CA 1
ATOM 709 C C . PHE A 1 88 ? 12.324 -0.615 -3.045 1.00 73.38 88 PHE A C 1
ATOM 711 O O . PHE A 1 88 ? 12.273 -1.203 -4.130 1.00 73.38 88 PHE A O 1
ATOM 718 N N . PRO A 1 89 ? 12.812 0.630 -2.925 1.00 65.19 89 PRO A N 1
ATOM 719 C CA . PRO A 1 89 ? 13.506 1.275 -4.023 1.00 65.19 89 PRO A CA 1
ATOM 720 C C . PRO A 1 89 ? 14.743 0.457 -4.449 1.00 65.19 89 PRO A C 1
ATOM 722 O O . PRO A 1 89 ? 15.358 -0.196 -3.601 1.00 65.19 89 PRO A O 1
ATOM 725 N N . PRO A 1 90 ? 15.129 0.493 -5.739 1.00 57.03 90 PRO A N 1
ATOM 726 C CA . PRO A 1 90 ? 16.341 -0.158 -6.242 1.00 57.03 90 PRO A CA 1
ATOM 727 C C . PRO A 1 90 ? 17.581 0.214 -5.414 1.00 57.03 90 PRO A C 1
ATOM 729 O O . PRO A 1 90 ? 17.761 1.382 -5.074 1.00 57.03 90 PRO A O 1
ATOM 732 N N . GLY A 1 91 ? 18.477 -0.736 -5.125 1.00 51.53 91 GLY A N 1
ATOM 733 C CA . GLY A 1 91 ? 19.596 -0.540 -4.186 1.00 51.53 91 GLY A CA 1
ATOM 734 C C . GLY A 1 91 ? 20.577 0.570 -4.576 1.00 51.53 91 GLY A C 1
ATOM 735 O O . GLY A 1 91 ? 21.161 1.222 -3.708 1.00 51.53 91 GLY A O 1
ATOM 736 N N . GLN A 1 92 ? 20.681 0.885 -5.872 1.00 47.28 92 GLN A N 1
ATOM 737 C CA . GLN A 1 92 ? 21.468 2.024 -6.366 1.00 47.28 92 GLN A CA 1
ATOM 738 C C . GLN A 1 92 ? 20.957 3.389 -5.866 1.00 47.28 92 GLN A C 1
ATOM 740 O O . GLN A 1 92 ? 21.742 4.338 -5.800 1.00 47.28 92 GLN A O 1
ATOM 745 N N . LEU A 1 93 ? 19.677 3.497 -5.484 1.00 46.94 93 LEU A N 1
ATOM 746 C CA . LEU A 1 93 ? 19.115 4.682 -4.823 1.00 46.94 93 LEU A CA 1
ATOM 747 C C . LEU A 1 93 ? 19.528 4.761 -3.351 1.00 46.94 93 LEU A C 1
ATOM 749 O O . LEU A 1 93 ? 19.807 5.849 -2.855 1.00 46.94 93 LEU A O 1
ATOM 753 N N . SER A 1 94 ? 19.606 3.624 -2.664 1.00 45.44 94 SER A N 1
ATOM 754 C CA . SER A 1 94 ? 19.858 3.517 -1.223 1.00 45.44 94 SER A CA 1
ATOM 755 C C . SER A 1 94 ? 21.258 3.983 -0.830 1.00 45.44 94 SER A C 1
ATOM 757 O O . SER A 1 94 ? 21.416 4.751 0.118 1.00 45.44 94 SER A O 1
ATOM 759 N N . GLU A 1 95 ? 22.276 3.538 -1.573 1.00 42.50 95 GLU A N 1
ATOM 760 C CA . GLU A 1 95 ? 23.680 3.825 -1.255 1.00 42.50 95 GLU A CA 1
ATOM 761 C C . GLU A 1 95 ? 24.121 5.232 -1.680 1.00 42.50 95 GLU A C 1
ATOM 763 O O . GLU A 1 95 ? 24.986 5.823 -1.038 1.00 42.50 95 GLU A O 1
ATOM 768 N N . ARG A 1 96 ? 23.537 5.799 -2.746 1.00 41.19 96 ARG A N 1
ATOM 769 C CA . ARG A 1 96 ? 23.983 7.087 -3.319 1.00 41.19 96 ARG A CA 1
ATOM 770 C C . ARG A 1 96 ? 23.227 8.313 -2.814 1.00 41.19 96 ARG A C 1
ATOM 772 O O . ARG A 1 96 ? 23.722 9.430 -2.958 1.00 41.19 96 ARG A O 1
ATOM 779 N N . ALA A 1 97 ? 22.032 8.146 -2.256 1.00 44.03 97 ALA A N 1
ATOM 780 C CA . ALA A 1 97 ? 21.185 9.267 -1.845 1.00 44.03 97 ALA A CA 1
ATOM 781 C C . ALA A 1 97 ? 21.415 9.748 -0.399 1.00 44.03 97 ALA A C 1
ATOM 783 O O . ALA A 1 97 ? 20.686 10.623 0.057 1.00 44.03 97 ALA A O 1
ATOM 784 N N . ASN A 1 98 ? 22.386 9.198 0.346 1.00 45.25 98 ASN A N 1
ATOM 785 C CA . ASN A 1 98 ? 22.512 9.442 1.792 1.00 45.25 98 ASN A CA 1
ATOM 786 C C . ASN A 1 98 ? 21.191 9.200 2.561 1.00 45.25 98 ASN A C 1
ATOM 788 O O . ASN A 1 98 ? 20.970 9.794 3.614 1.00 45.25 98 ASN A O 1
ATOM 792 N N . PHE A 1 99 ? 20.321 8.288 2.099 1.00 43.72 99 PHE A N 1
ATOM 793 C CA . PHE A 1 99 ? 19.174 7.828 2.906 1.00 43.72 99 PHE A CA 1
ATOM 794 C C . PHE A 1 99 ? 19.622 7.308 4.284 1.00 43.72 99 PHE A C 1
ATOM 796 O O . PHE A 1 99 ? 18.864 7.317 5.247 1.00 43.72 99 PHE A O 1
ATOM 803 N N . THR A 1 100 ? 20.874 6.864 4.369 1.00 42.44 100 THR A N 1
ATOM 804 C CA . THR A 1 100 ? 21.530 6.272 5.532 1.00 42.44 100 THR A CA 1
ATOM 805 C C . THR A 1 100 ? 21.909 7.263 6.630 1.00 42.44 100 THR A C 1
ATOM 807 O O . THR A 1 100 ? 22.075 6.840 7.771 1.00 42.44 100 THR A O 1
ATOM 810 N N . THR A 1 101 ? 22.095 8.557 6.342 1.00 40.97 101 THR A N 1
ATOM 811 C CA . THR A 1 101 ? 22.988 9.365 7.195 1.00 40.97 101 THR A CA 1
ATOM 812 C C . THR A 1 101 ? 22.369 9.915 8.476 1.00 40.97 101 THR A C 1
ATOM 814 O O . THR A 1 101 ? 23.125 10.388 9.317 1.00 40.97 101 THR A O 1
ATOM 817 N N . PHE A 1 102 ? 21.045 9.854 8.667 1.00 43.72 102 PHE A N 1
ATOM 818 C CA . PHE A 1 102 ? 20.426 10.485 9.844 1.00 43.72 102 PHE A CA 1
ATOM 819 C C . PHE A 1 102 ? 19.541 9.589 10.719 1.00 43.72 102 PHE A C 1
ATOM 821 O O . PHE A 1 102 ? 19.365 9.932 11.885 1.00 43.72 102 PHE A O 1
ATOM 828 N N . THR A 1 103 ? 19.018 8.450 10.243 1.00 53.25 103 THR A N 1
ATOM 829 C CA . THR A 1 103 ? 18.038 7.679 11.046 1.00 53.25 103 THR A CA 1
ATOM 830 C C . THR A 1 103 ? 18.152 6.150 11.017 1.00 53.25 103 THR A C 1
ATOM 832 O O . THR A 1 103 ? 17.310 5.497 11.623 1.00 53.25 103 THR A O 1
ATOM 835 N N . ASN A 1 104 ? 19.158 5.528 10.381 1.00 65.81 104 ASN A N 1
ATOM 836 C CA . ASN A 1 104 ? 19.212 4.056 10.213 1.00 65.81 104 ASN A CA 1
ATOM 837 C C . ASN A 1 104 ? 17.901 3.447 9.653 1.00 65.81 104 ASN A C 1
ATOM 839 O O . ASN A 1 104 ? 17.648 2.247 9.801 1.00 65.81 104 ASN A O 1
ATOM 843 N N . LYS A 1 105 ? 17.096 4.252 8.949 1.00 71.94 105 LYS A N 1
ATOM 844 C CA . LYS A 1 105 ? 15.824 3.845 8.357 1.00 71.94 105 LYS A CA 1
ATOM 845 C C . LYS A 1 105 ? 15.784 4.127 6.857 1.00 71.94 105 LYS A C 1
ATOM 847 O O . LYS A 1 105 ? 16.306 5.129 6.382 1.00 71.94 105 LYS A O 1
ATOM 852 N N . MET A 1 106 ? 15.136 3.232 6.126 1.00 75.38 106 MET A N 1
ATOM 853 C CA . MET A 1 106 ? 14.781 3.339 4.718 1.00 75.38 106 MET A CA 1
ATOM 854 C C . MET A 1 106 ? 13.275 3.502 4.552 1.00 75.38 106 MET A C 1
ATOM 856 O O . MET A 1 106 ? 12.492 3.209 5.456 1.00 75.38 106 MET A O 1
ATOM 860 N N . LEU A 1 107 ? 12.879 3.926 3.357 1.00 78.06 107 LEU A N 1
ATOM 861 C CA . LEU A 1 107 ? 11.491 3.945 2.927 1.00 78.06 107 LEU A CA 1
ATOM 862 C C . LEU A 1 107 ? 11.193 2.695 2.106 1.00 78.06 107 LEU A C 1
ATOM 864 O O . LEU A 1 107 ? 11.856 2.421 1.107 1.00 78.06 107 LEU A O 1
ATOM 868 N N . ALA A 1 108 ? 10.175 1.967 2.536 1.00 81.25 108 ALA A N 1
ATOM 869 C CA . ALA A 1 108 ? 9.434 1.040 1.708 1.00 81.25 108 ALA A CA 1
ATOM 870 C C . ALA A 1 108 ? 8.150 1.723 1.227 1.00 81.25 108 ALA A C 1
ATOM 872 O O . ALA A 1 108 ? 7.743 2.772 1.738 1.00 81.25 108 ALA A O 1
ATOM 873 N N . TRP A 1 109 ? 7.488 1.110 0.259 1.00 79.38 109 TRP A N 1
ATOM 874 C CA . TRP A 1 109 ? 6.196 1.568 -0.218 1.00 79.38 109 TRP A CA 1
ATOM 875 C C . TRP A 1 109 ? 5.217 0.417 -0.336 1.00 79.38 109 TRP A C 1
ATOM 877 O O . TRP A 1 109 ? 5.580 -0.677 -0.757 1.00 79.38 109 TRP A O 1
ATOM 887 N N . SER A 1 110 ? 3.973 0.682 0.029 1.00 79.94 110 SER A N 1
ATOM 888 C CA . SER A 1 110 ? 2.840 -0.211 -0.136 1.00 79.94 110 SER A CA 1
ATOM 889 C C . SER A 1 110 ? 1.756 0.486 -0.958 1.00 79.94 110 SER A C 1
ATOM 891 O O . SER A 1 110 ? 1.492 1.664 -0.707 1.00 79.94 110 SER A O 1
ATOM 893 N N . PRO A 1 111 ? 1.069 -0.222 -1.870 1.00 70.94 111 PRO A N 1
ATOM 894 C CA . PRO A 1 111 ? -0.066 0.341 -2.600 1.00 70.94 111 PRO A CA 1
ATOM 895 C C . PRO A 1 111 ? -1.163 0.888 -1.699 1.00 70.94 111 PRO A C 1
ATOM 897 O O . PRO A 1 111 ? -1.758 1.919 -1.999 1.00 70.94 111 PRO A O 1
ATOM 900 N N . ASP A 1 112 ? -1.406 0.210 -0.581 1.00 75.94 112 ASP A N 1
ATOM 901 C CA . ASP A 1 112 ? -2.541 0.498 0.290 1.00 75.94 112 ASP A CA 1
ATOM 902 C C . ASP A 1 112 ? -2.163 1.420 1.458 1.00 75.94 112 ASP A C 1
ATOM 904 O O . ASP A 1 112 ? -3.014 2.117 2.006 1.00 75.94 112 ASP A O 1
ATOM 908 N N . PHE A 1 113 ? -0.881 1.449 1.837 1.00 82.38 113 PHE A N 1
ATOM 909 C CA . PHE A 1 113 ? -0.386 2.196 3.004 1.00 82.38 113 PHE A CA 1
ATOM 910 C C . PHE A 1 113 ? 0.605 3.312 2.652 1.00 82.38 113 PHE A C 1
ATOM 912 O O . PHE A 1 113 ? 1.066 4.023 3.544 1.00 82.38 113 PHE A O 1
ATOM 919 N N . ALA A 1 114 ? 0.893 3.506 1.362 1.00 78.81 114 ALA A N 1
ATOM 920 C CA . ALA A 1 114 ? 1.891 4.439 0.855 1.00 78.81 114 ALA A CA 1
ATOM 921 C C . ALA A 1 114 ? 3.271 4.194 1.492 1.00 78.81 114 ALA A C 1
ATOM 923 O O . ALA A 1 114 ? 3.748 3.059 1.530 1.00 78.81 114 ALA A O 1
ATOM 924 N N . PHE A 1 115 ? 3.947 5.248 1.947 1.00 80.50 115 PHE A N 1
ATOM 925 C CA . PHE A 1 115 ? 5.295 5.142 2.490 1.00 80.50 115 PHE A CA 1
ATOM 926 C C . PHE A 1 115 ? 5.314 4.543 3.897 1.00 80.50 115 PHE A C 1
ATOM 928 O O . PHE A 1 115 ? 4.616 4.997 4.806 1.00 80.50 115 PHE A O 1
ATOM 935 N N . ILE A 1 116 ? 6.178 3.545 4.070 1.00 84.69 116 ILE A N 1
ATOM 936 C CA . ILE A 1 116 ? 6.369 2.798 5.310 1.00 84.69 116 ILE A CA 1
ATOM 937 C C . ILE A 1 116 ? 7.850 2.873 5.686 1.00 84.69 116 ILE A C 1
ATOM 939 O O . ILE A 1 116 ? 8.725 2.621 4.857 1.00 84.69 116 ILE A O 1
ATOM 943 N N . GLY A 1 117 ? 8.144 3.202 6.940 1.00 84.56 117 GLY A N 1
ATOM 944 C CA . GLY A 1 117 ? 9.504 3.166 7.469 1.00 84.56 117 GLY A CA 1
ATOM 945 C C . GLY A 1 117 ? 10.024 1.736 7.627 1.00 84.56 117 GLY A C 1
ATOM 946 O O . GLY A 1 117 ? 9.292 0.831 8.010 1.00 84.56 117 GLY A O 1
ATOM 947 N N . CYS A 1 118 ? 11.302 1.511 7.363 1.00 82.19 118 CYS A N 1
ATOM 948 C CA . CYS A 1 118 ? 11.949 0.211 7.525 1.00 82.19 118 CYS A CA 1
ATOM 949 C C . CYS A 1 118 ? 13.351 0.391 8.106 1.00 82.19 118 CYS A C 1
ATOM 951 O O . CYS A 1 118 ? 14.016 1.366 7.780 1.00 82.19 118 CYS A O 1
ATOM 953 N N . SER A 1 119 ? 13.833 -0.530 8.938 1.00 77.75 119 SER A N 1
ATOM 954 C CA . SER A 1 119 ? 15.238 -0.527 9.373 1.00 77.75 119 SER A CA 1
ATOM 955 C C . SER A 1 119 ? 16.166 -1.010 8.248 1.00 77.75 119 SER A C 1
ATOM 957 O O . SER A 1 119 ? 15.811 -1.898 7.478 1.00 77.75 119 SER A O 1
ATOM 959 N N . PHE A 1 120 ? 17.384 -0.472 8.148 1.00 70.31 120 PHE A N 1
ATOM 960 C CA . PHE A 1 120 ? 18.353 -0.908 7.128 1.00 70.31 120 PHE A CA 1
ATOM 961 C C . PHE A 1 120 ? 18.740 -2.388 7.224 1.00 70.31 120 PHE A C 1
ATOM 963 O O . PHE A 1 120 ? 18.989 -3.026 6.200 1.00 70.31 120 PHE A O 1
ATOM 970 N N . ASP A 1 121 ? 18.813 -2.943 8.433 1.00 67.56 121 ASP A N 1
ATOM 971 C CA . ASP A 1 121 ? 19.275 -4.325 8.631 1.00 67.56 121 ASP A CA 1
ATOM 972 C C . ASP A 1 121 ? 18.317 -5.360 8.035 1.00 67.56 121 ASP A C 1
ATOM 974 O O . ASP A 1 121 ? 18.720 -6.460 7.653 1.00 67.56 121 ASP A O 1
ATOM 978 N N . VAL A 1 122 ? 17.068 -4.944 7.875 1.00 67.38 122 VAL A N 1
ATOM 979 C CA . VAL A 1 122 ? 15.979 -5.689 7.268 1.00 67.38 122 VAL A CA 1
ATOM 980 C C . VAL A 1 122 ? 16.152 -5.736 5.742 1.00 67.38 122 VAL A C 1
ATOM 982 O O . VAL A 1 122 ? 16.082 -6.801 5.130 1.00 67.38 122 VAL A O 1
ATOM 985 N N . VAL A 1 123 ? 16.475 -4.595 5.119 1.00 64.81 123 VAL A N 1
ATOM 986 C CA . VAL A 1 123 ? 16.570 -4.450 3.653 1.00 64.81 123 VAL A CA 1
ATOM 987 C C . VAL A 1 123 ? 17.786 -5.162 3.062 1.00 64.81 123 VAL A C 1
ATOM 989 O O . VAL A 1 123 ? 17.706 -5.685 1.955 1.00 64.81 123 VAL A O 1
ATOM 992 N N . LYS A 1 124 ? 18.903 -5.252 3.799 1.00 62.78 124 LYS A N 1
ATOM 993 C CA . LYS A 1 124 ? 20.153 -5.879 3.312 1.00 62.78 124 LYS A CA 1
ATOM 994 C C . LYS A 1 124 ? 19.990 -7.326 2.830 1.00 62.78 124 LYS A C 1
ATOM 996 O O . LYS A 1 124 ? 20.844 -7.819 2.100 1.00 62.78 124 LYS A O 1
ATOM 1001 N N . LYS A 1 125 ? 18.934 -8.020 3.262 1.00 65.50 125 LYS A N 1
ATOM 1002 C CA . LYS A 1 125 ? 18.657 -9.417 2.899 1.00 65.50 125 LYS A CA 1
ATOM 1003 C C . LYS A 1 125 ? 17.706 -9.559 1.707 1.00 65.50 125 LYS A C 1
ATOM 1005 O O . LYS A 1 125 ? 17.483 -10.678 1.250 1.00 65.50 125 LYS A O 1
ATOM 1010 N N . LEU A 1 126 ? 17.135 -8.462 1.216 1.00 68.44 126 LEU A N 1
ATOM 1011 C CA . LEU A 1 126 ? 16.082 -8.482 0.208 1.00 68.44 126 LEU A CA 1
ATOM 1012 C C . LEU A 1 126 ? 16.661 -8.304 -1.194 1.00 68.44 126 LEU A C 1
ATOM 1014 O O . LEU A 1 126 ? 17.546 -7.486 -1.436 1.00 68.44 126 LEU A O 1
ATOM 1018 N N . ARG A 1 127 ? 16.134 -9.083 -2.140 1.00 63.56 127 ARG A N 1
ATOM 1019 C CA . ARG A 1 127 ? 16.374 -8.879 -3.570 1.00 63.56 127 ARG A CA 1
ATOM 1020 C C . ARG A 1 127 ? 15.693 -7.594 -4.023 1.00 63.56 127 ARG A C 1
ATOM 1022 O O . ARG A 1 127 ? 14.538 -7.345 -3.670 1.00 63.56 127 ARG A O 1
ATOM 1029 N N . GLU A 1 128 ? 16.415 -6.824 -4.825 1.00 61.28 128 GLU A N 1
ATOM 1030 C CA . GLU A 1 128 ? 15.900 -5.631 -5.490 1.00 61.28 128 GLU A CA 1
ATOM 1031 C C . GLU A 1 128 ? 14.735 -5.976 -6.425 1.00 61.28 128 GLU A C 1
ATOM 1033 O O . GLU A 1 128 ? 14.654 -7.093 -6.944 1.00 61.28 128 GLU A O 1
ATOM 1038 N N . ASN A 1 129 ? 13.861 -4.995 -6.665 1.00 59.28 129 ASN A N 1
ATOM 1039 C CA . ASN A 1 129 ? 12.735 -5.105 -7.596 1.00 59.28 129 ASN A CA 1
ATOM 1040 C C . ASN A 1 129 ? 11.817 -6.309 -7.311 1.00 59.28 129 ASN A C 1
ATOM 1042 O O . ASN A 1 129 ? 11.424 -7.051 -8.211 1.00 59.28 129 ASN A O 1
ATOM 1046 N N . GLN A 1 130 ? 11.517 -6.545 -6.033 1.00 67.81 130 GLN A N 1
ATOM 1047 C CA . GLN A 1 130 ? 10.574 -7.569 -5.591 1.00 67.81 130 GLN A CA 1
ATOM 1048 C C . GLN A 1 130 ? 9.576 -6.985 -4.596 1.00 67.81 130 GLN A C 1
ATOM 1050 O O . GLN A 1 130 ? 9.901 -6.079 -3.823 1.00 67.81 130 GLN A O 1
ATOM 1055 N N . MET A 1 131 ? 8.364 -7.545 -4.612 1.00 72.88 131 MET A N 1
ATOM 1056 C CA . MET A 1 131 ? 7.387 -7.338 -3.548 1.00 72.88 131 MET A CA 1
ATOM 1057 C C . MET A 1 131 ? 7.519 -8.414 -2.492 1.00 72.88 131 MET A C 1
ATOM 1059 O O . MET A 1 131 ? 7.618 -9.608 -2.794 1.00 72.88 131 MET A O 1
ATOM 1063 N N . TYR A 1 132 ? 7.390 -7.978 -1.254 1.00 79.25 132 TYR A N 1
ATOM 1064 C CA . TYR A 1 132 ? 7.387 -8.850 -0.104 1.00 79.25 132 TYR A CA 1
ATOM 1065 C C . TYR A 1 132 ? 6.131 -8.631 0.717 1.00 79.25 132 TYR A C 1
ATOM 1067 O O . TYR A 1 132 ? 5.632 -7.511 0.821 1.00 79.25 132 TYR A O 1
ATOM 1075 N N . SER A 1 133 ? 5.638 -9.699 1.333 1.00 84.88 133 SER A N 1
ATOM 1076 C CA . SER A 1 133 ? 4.682 -9.553 2.425 1.00 84.88 133 SER A CA 1
ATOM 1077 C C . SER A 1 133 ? 5.431 -9.170 3.692 1.00 84.88 133 SER A C 1
ATOM 1079 O O . SER A 1 133 ? 6.364 -9.869 4.069 1.00 84.88 133 SER A O 1
ATOM 1081 N N . ALA A 1 134 ? 5.012 -8.097 4.351 1.00 88.12 134 ALA A N 1
ATOM 1082 C CA . ALA A 1 134 ? 5.618 -7.618 5.583 1.00 88.12 134 ALA A CA 1
ATOM 1083 C C . ALA A 1 134 ? 4.546 -7.274 6.614 1.00 88.12 134 ALA A C 1
ATOM 1085 O O . ALA A 1 134 ? 3.456 -6.813 6.269 1.00 88.12 134 ALA A O 1
ATOM 1086 N N . TRP A 1 135 ? 4.875 -7.473 7.887 1.00 92.06 135 TRP A N 1
ATOM 1087 C CA . TRP A 1 135 ? 4.082 -6.934 8.983 1.00 92.06 135 TRP A CA 1
ATOM 1088 C C . TRP A 1 135 ? 4.479 -5.486 9.231 1.00 92.06 135 TRP A C 1
ATOM 1090 O O . TRP A 1 135 ? 5.663 -5.179 9.387 1.00 92.06 135 TRP A O 1
ATOM 1100 N N . ILE A 1 136 ? 3.478 -4.613 9.281 1.00 92.19 136 ILE A N 1
ATOM 1101 C CA . ILE A 1 136 ? 3.645 -3.199 9.606 1.00 92.19 136 ILE A CA 1
ATOM 1102 C C . ILE A 1 136 ? 2.830 -2.824 10.834 1.00 92.19 136 ILE A C 1
ATOM 1104 O O . ILE A 1 136 ? 1.775 -3.402 11.085 1.00 92.19 136 ILE A O 1
ATOM 1108 N N . GLU A 1 137 ? 3.288 -1.823 11.573 1.00 92.50 137 GLU A N 1
ATOM 1109 C CA . GLU A 1 137 ? 2.563 -1.227 12.695 1.00 92.50 137 GLU A CA 1
ATOM 1110 C C . GLU A 1 137 ? 2.594 0.301 12.618 1.00 92.50 137 GLU A C 1
ATOM 1112 O O . GLU A 1 137 ? 3.424 0.884 11.914 1.00 92.50 137 GLU A O 1
ATOM 1117 N N . ARG A 1 138 ? 1.694 0.961 13.354 1.00 89.50 138 ARG A N 1
ATOM 1118 C CA . ARG A 1 138 ? 1.710 2.423 13.475 1.00 89.50 138 ARG A CA 1
ATOM 1119 C C . ARG A 1 138 ? 2.934 2.892 14.251 1.00 89.50 138 ARG A C 1
ATOM 1121 O O . ARG A 1 138 ? 3.282 2.330 15.288 1.00 89.50 138 ARG A O 1
ATOM 1128 N N . VAL A 1 139 ? 3.538 3.979 13.782 1.00 85.19 139 VAL A N 1
ATOM 1129 C CA . VAL A 1 139 ? 4.625 4.638 14.508 1.00 85.19 139 VAL A CA 1
ATOM 1130 C C . VAL A 1 139 ? 4.068 5.242 15.814 1.00 85.19 139 VAL A C 1
ATOM 1132 O O . VAL A 1 139 ? 3.026 5.899 15.773 1.00 85.19 139 VAL A O 1
ATOM 1135 N N . PRO A 1 140 ? 4.725 5.043 16.978 1.00 68.88 140 PRO A N 1
ATOM 1136 C CA . PRO A 1 140 ? 4.197 5.467 18.282 1.00 68.88 140 PRO A CA 1
ATOM 1137 C C . PRO A 1 140 ? 3.996 6.980 18.451 1.00 68.88 140 PRO A C 1
ATOM 1139 O O . PRO A 1 140 ? 3.143 7.406 19.222 1.00 68.88 140 PRO A O 1
ATOM 1142 N N . GLN A 1 141 ? 4.794 7.795 17.762 1.00 63.25 141 GLN A N 1
ATOM 1143 C CA . GLN A 1 141 ? 4.626 9.247 17.695 1.00 63.25 141 GLN A CA 1
ATOM 1144 C C . GLN A 1 141 ? 4.020 9.546 16.329 1.00 63.25 141 GLN A C 1
ATOM 1146 O O . GLN A 1 141 ? 4.555 9.059 15.338 1.00 63.25 141 GLN A O 1
ATOM 1151 N N . MET A 1 142 ? 2.895 10.273 16.294 1.00 62.59 142 MET A N 1
ATOM 1152 C CA . MET A 1 142 ? 1.887 10.233 15.218 1.00 62.59 142 MET A CA 1
ATOM 1153 C C . MET A 1 142 ? 2.403 10.292 13.773 1.00 62.59 142 MET A C 1
ATOM 1155 O O . MET A 1 142 ? 1.683 9.829 12.894 1.00 62.59 142 MET A O 1
ATOM 1159 N N . ILE A 1 143 ? 3.608 10.798 13.506 1.00 65.56 143 ILE A N 1
ATOM 1160 C CA . ILE A 1 143 ? 4.303 10.675 12.225 1.00 65.56 143 ILE A CA 1
ATOM 1161 C C . ILE A 1 143 ? 5.821 10.761 12.473 1.00 65.56 143 ILE A C 1
ATOM 1163 O O . ILE A 1 143 ? 6.276 11.658 13.181 1.00 65.56 143 ILE A O 1
ATOM 1167 N N . GLU A 1 144 ? 6.618 9.889 11.856 1.00 68.12 144 GLU A N 1
ATOM 1168 C CA . GLU A 1 144 ? 8.079 10.022 11.795 1.00 68.12 144 GLU A CA 1
ATOM 1169 C C . GLU A 1 144 ? 8.508 10.618 10.451 1.00 68.12 144 GLU A C 1
ATOM 1171 O O . GLU A 1 144 ? 7.953 10.286 9.407 1.00 68.12 144 GLU A O 1
ATOM 1176 N N . SER A 1 145 ? 9.503 11.505 10.462 1.00 68.94 145 SER A N 1
ATOM 1177 C CA . SER A 1 145 ? 10.096 12.031 9.231 1.00 68.94 145 SER A CA 1
ATOM 1178 C C . SER A 1 145 ? 11.301 11.183 8.831 1.00 68.94 145 SER A C 1
ATOM 1180 O O . SER A 1 145 ? 12.310 11.153 9.535 1.00 68.94 145 SER A O 1
ATOM 1182 N N . ILE A 1 146 ? 11.209 10.504 7.689 1.00 66.19 146 ILE A N 1
ATOM 1183 C CA . ILE A 1 146 ? 12.301 9.749 7.071 1.00 66.19 146 ILE A CA 1
ATOM 1184 C C . ILE A 1 146 ? 12.628 10.424 5.746 1.00 66.19 146 ILE A C 1
ATOM 1186 O O . ILE A 1 146 ? 11.807 10.448 4.833 1.00 66.19 146 ILE A O 1
ATOM 1190 N N . ALA A 1 147 ? 13.827 11.004 5.647 1.00 62.84 147 ALA A N 1
ATOM 1191 C CA . ALA A 1 147 ? 14.256 11.768 4.472 1.00 62.84 147 ALA A CA 1
ATOM 1192 C C . ALA A 1 147 ? 13.265 12.888 4.067 1.00 62.84 147 ALA A C 1
ATOM 1194 O O . ALA A 1 147 ? 13.060 13.157 2.888 1.00 62.84 147 ALA A O 1
ATOM 1195 N N . GLY A 1 148 ? 12.620 13.540 5.044 1.00 62.00 148 GLY A N 1
ATOM 1196 C CA . GLY A 1 148 ? 11.614 14.579 4.791 1.00 62.00 148 GLY A CA 1
ATOM 1197 C C . GLY A 1 148 ? 10.236 14.047 4.383 1.00 62.00 148 GLY A C 1
ATOM 1198 O O . GLY A 1 148 ? 9.319 14.844 4.196 1.00 62.00 148 GLY A O 1
ATOM 1199 N N . ILE A 1 149 ? 10.070 12.726 4.275 1.00 67.19 149 ILE A N 1
ATOM 1200 C CA . ILE A 1 149 ? 8.768 12.087 4.110 1.00 67.19 149 ILE A CA 1
ATOM 1201 C C . ILE A 1 149 ? 8.217 11.723 5.472 1.00 67.19 149 ILE A C 1
ATOM 1203 O O . ILE A 1 149 ? 8.830 11.001 6.255 1.00 67.19 149 ILE A O 1
ATOM 1207 N N . PHE A 1 150 ? 7.006 12.187 5.705 1.00 74.19 150 PHE A N 1
ATOM 1208 C CA . PHE A 1 150 ? 6.200 11.845 6.854 1.00 74.19 150 PHE A CA 1
ATOM 1209 C C . PHE A 1 150 ? 5.596 10.447 6.688 1.00 74.19 150 PHE A C 1
ATOM 1211 O O . PHE A 1 150 ? 4.720 10.236 5.851 1.00 74.19 150 PHE A O 1
ATOM 1218 N N . VAL A 1 151 ? 6.065 9.491 7.490 1.00 80.94 151 VAL A N 1
ATOM 1219 C CA . VAL A 1 151 ? 5.530 8.129 7.559 1.00 80.94 151 VAL A CA 1
ATOM 1220 C C . VAL A 1 151 ? 4.760 7.922 8.854 1.00 80.94 151 VAL A C 1
ATOM 1222 O O . VAL A 1 151 ? 5.169 8.361 9.926 1.00 80.94 151 VAL A O 1
ATOM 1225 N N . SER A 1 152 ? 3.633 7.225 8.759 1.00 86.25 152 SER A N 1
ATOM 1226 C CA . SER A 1 152 ? 2.817 6.851 9.922 1.00 86.25 152 SER A CA 1
ATOM 1227 C C . SER A 1 152 ? 2.880 5.356 10.237 1.00 86.25 152 SER A C 1
ATOM 1229 O O . SER A 1 152 ? 2.367 4.920 11.266 1.00 86.25 152 SER A O 1
ATOM 1231 N N . TRP A 1 153 ? 3.555 4.579 9.388 1.00 91.00 153 TRP A N 1
ATOM 1232 C CA . TRP A 1 153 ? 3.691 3.131 9.490 1.00 91.00 153 TRP A CA 1
ATOM 1233 C C . TRP A 1 153 ? 5.158 2.718 9.415 1.00 91.00 153 TRP A C 1
ATOM 1235 O O . TRP A 1 153 ? 5.951 3.368 8.731 1.00 91.00 153 TRP A O 1
ATOM 1245 N N . GLN A 1 154 ? 5.509 1.620 10.078 1.00 89.38 154 GLN A N 1
ATOM 1246 C CA . GLN A 1 154 ? 6.836 1.013 10.005 1.00 89.38 154 GLN A CA 1
ATOM 1247 C C . GLN A 1 154 ? 6.764 -0.513 9.929 1.00 89.38 154 GLN A C 1
ATOM 1249 O O . GLN A 1 154 ? 5.856 -1.118 10.494 1.00 89.38 154 GLN A O 1
ATOM 1254 N N . ILE A 1 155 ? 7.738 -1.131 9.265 1.00 89.31 155 ILE A N 1
ATOM 1255 C CA . ILE A 1 155 ? 7.947 -2.582 9.267 1.00 89.31 155 ILE A CA 1
ATOM 1256 C C . ILE A 1 155 ? 8.548 -3.005 10.613 1.00 89.31 155 ILE A C 1
ATOM 1258 O O . ILE A 1 155 ? 9.427 -2.321 11.140 1.00 89.31 155 ILE A O 1
ATOM 1262 N N . VAL A 1 156 ? 8.073 -4.125 11.160 1.00 86.88 156 VAL A N 1
ATOM 1263 C CA . VAL A 1 156 ? 8.407 -4.586 12.525 1.00 86.88 156 VAL A CA 1
ATOM 1264 C C . VAL A 1 156 ? 9.104 -5.936 12.603 1.00 86.88 156 VAL A C 1
ATOM 1266 O O . VAL A 1 156 ? 9.778 -6.201 13.593 1.00 86.88 156 VAL A O 1
ATOM 1269 N N . ASP A 1 157 ? 8.966 -6.762 11.570 1.00 74.31 157 ASP A N 1
ATOM 1270 C CA . ASP A 1 157 ? 9.506 -8.118 11.544 1.00 74.31 157 ASP A CA 1
ATOM 1271 C C . ASP A 1 157 ? 10.486 -8.293 10.385 1.00 74.31 157 ASP A C 1
ATOM 1273 O O . ASP A 1 157 ? 10.317 -7.721 9.308 1.00 74.31 157 ASP A O 1
ATOM 1277 N N . ASP A 1 158 ? 11.456 -9.182 10.587 1.00 65.56 158 ASP A N 1
ATOM 1278 C CA . ASP A 1 158 ? 12.430 -9.594 9.572 1.00 65.56 158 ASP A CA 1
ATOM 1279 C C . ASP A 1 158 ? 11.858 -10.604 8.555 1.00 65.56 158 ASP A C 1
ATOM 1281 O O . ASP A 1 158 ? 12.585 -11.089 7.684 1.00 65.56 158 ASP A O 1
ATOM 1285 N N . ILE A 1 159 ? 10.583 -10.990 8.685 1.00 59.81 159 ILE A N 1
ATOM 1286 C CA . ILE A 1 159 ? 9.986 -12.059 7.881 1.00 59.81 159 ILE A CA 1
ATOM 1287 C C . ILE A 1 159 ? 9.304 -11.460 6.657 1.00 59.81 159 ILE A C 1
ATOM 1289 O O . ILE A 1 159 ? 8.216 -10.890 6.742 1.00 59.81 159 ILE A O 1
ATOM 1293 N N . PHE A 1 160 ? 9.960 -11.662 5.519 1.00 65.00 160 PHE A N 1
ATOM 1294 C CA . PHE A 1 160 ? 9.468 -11.319 4.197 1.00 65.00 160 PHE A CA 1
ATOM 1295 C C . PHE A 1 160 ? 9.246 -12.595 3.407 1.00 65.00 160 PHE A C 1
ATOM 1297 O O . PHE A 1 160 ? 10.202 -13.218 2.944 1.00 65.00 160 PHE A O 1
ATOM 1304 N N . ASP A 1 161 ? 7.986 -12.970 3.222 1.00 68.19 161 ASP A N 1
ATOM 1305 C CA . ASP A 1 161 ? 7.657 -13.971 2.216 1.00 68.19 161 ASP A CA 1
ATOM 1306 C C . ASP A 1 161 ? 7.667 -13.274 0.853 1.00 68.19 161 ASP A C 1
ATOM 1308 O O . ASP A 1 161 ? 6.948 -12.284 0.648 1.00 68.19 161 ASP A O 1
ATOM 1312 N N . GLU A 1 162 ? 8.492 -13.767 -0.077 1.00 65.69 162 GLU A N 1
ATOM 1313 C CA . GLU A 1 162 ? 8.431 -13.324 -1.469 1.00 65.69 162 GLU A CA 1
ATOM 1314 C C . GLU A 1 162 ? 7.008 -13.556 -1.980 1.00 65.69 162 GLU A C 1
ATOM 1316 O O . GLU A 1 162 ? 6.428 -14.636 -1.826 1.00 65.69 162 GLU A O 1
ATOM 1321 N N . CYS A 1 163 ? 6.409 -12.507 -2.537 1.00 64.19 163 CYS A N 1
ATOM 1322 C CA . CYS A 1 163 ? 5.004 -12.549 -2.887 1.00 64.19 163 CYS A CA 1
ATOM 1323 C C . CYS A 1 163 ? 4.752 -13.602 -3.980 1.00 64.19 163 CYS A C 1
ATOM 1325 O O . CYS A 1 163 ? 5.426 -13.609 -5.014 1.00 64.19 163 CYS A O 1
ATOM 1327 N N . CYS A 1 164 ? 3.765 -14.480 -3.770 1.00 67.12 164 CYS A N 1
ATOM 1328 C CA . CYS A 1 164 ? 3.438 -15.517 -4.743 1.00 67.12 164 CYS A CA 1
ATOM 1329 C C . CYS A 1 164 ? 2.860 -14.914 -6.035 1.00 67.12 164 CYS A C 1
ATOM 1331 O O . CYS A 1 164 ? 2.258 -13.834 -6.038 1.00 67.12 164 CYS A O 1
ATOM 1333 N N . GLU A 1 165 ? 3.006 -15.644 -7.140 1.00 64.19 165 GLU A N 1
ATOM 1334 C CA . GLU A 1 165 ? 2.671 -15.156 -8.481 1.00 64.19 165 GLU A CA 1
ATOM 1335 C C . GLU A 1 165 ? 1.194 -14.762 -8.645 1.00 64.19 165 GLU A C 1
ATOM 1337 O O . GLU A 1 165 ? 0.863 -13.847 -9.393 1.00 64.19 165 GLU A O 1
ATOM 1342 N N . GLN A 1 166 ? 0.284 -15.398 -7.902 1.00 64.25 166 GLN A N 1
ATOM 1343 C CA . GLN A 1 166 ? -1.138 -15.039 -7.917 1.00 64.25 166 GLN A CA 1
ATOM 1344 C C . GLN A 1 166 ? -1.406 -13.657 -7.320 1.00 64.25 166 GLN A C 1
ATOM 1346 O O . GLN A 1 166 ? -2.175 -12.888 -7.897 1.00 64.25 166 GLN A O 1
ATOM 1351 N N . SER A 1 167 ? -0.770 -13.322 -6.197 1.00 59.75 167 SER A N 1
ATOM 1352 C CA . SER A 1 167 ? -0.891 -11.997 -5.586 1.00 59.75 167 SER A CA 1
ATOM 1353 C C . SER A 1 167 ? -0.284 -10.924 -6.490 1.00 59.75 167 SER A C 1
ATOM 1355 O O . SER A 1 167 ? -0.903 -9.879 -6.686 1.00 59.75 167 SER A O 1
ATOM 1357 N N . LYS A 1 168 ? 0.851 -11.225 -7.140 1.00 59.94 168 LYS A N 1
ATOM 1358 C CA . LYS A 1 168 ? 1.448 -10.371 -8.183 1.00 59.94 168 LYS A CA 1
ATOM 1359 C C . LYS A 1 168 ? 0.472 -10.135 -9.343 1.00 59.94 168 LYS A C 1
ATOM 1361 O O . LYS A 1 168 ? 0.233 -8.998 -9.731 1.00 59.94 168 LYS A O 1
ATOM 1366 N N . GLN A 1 169 ? -0.190 -11.178 -9.845 1.00 60.03 169 GLN A N 1
ATOM 1367 C CA . GLN A 1 169 ? -1.184 -11.035 -10.916 1.00 60.03 169 GLN A CA 1
ATOM 1368 C C . GLN A 1 169 ? -2.446 -10.268 -10.499 1.00 60.03 169 GLN A C 1
ATOM 1370 O O . GLN A 1 169 ? -3.025 -9.558 -11.322 1.00 60.03 169 GLN A O 1
ATOM 1375 N N . LEU A 1 170 ? -2.905 -10.418 -9.253 1.00 56.41 170 LEU A N 1
ATOM 1376 C CA . LEU A 1 170 ? -4.049 -9.669 -8.722 1.00 56.41 170 LEU A CA 1
ATOM 1377 C C . LEU A 1 170 ? -3.739 -8.175 -8.633 1.00 56.41 170 LEU A C 1
ATOM 1379 O O . LEU A 1 170 ? -4.551 -7.372 -9.079 1.00 56.41 170 LEU A O 1
ATOM 1383 N N . ILE A 1 171 ? -2.543 -7.833 -8.157 1.00 53.88 171 ILE A N 1
ATOM 1384 C CA . ILE A 1 171 ? -1.962 -6.487 -8.206 1.00 53.88 171 ILE A CA 1
ATOM 1385 C C . ILE A 1 171 ? -1.961 -5.991 -9.655 1.00 53.88 171 ILE A C 1
ATOM 1387 O O . ILE A 1 171 ? -2.659 -5.035 -9.981 1.00 53.88 171 ILE A O 1
ATOM 1391 N N . MET A 1 172 ? -1.301 -6.700 -10.574 1.00 52.59 172 MET A N 1
ATOM 1392 C CA . MET A 1 172 ? -1.249 -6.308 -11.991 1.00 52.59 172 MET A CA 1
ATOM 1393 C C . MET A 1 172 ? -2.638 -6.089 -12.619 1.00 52.59 172 MET A C 1
ATOM 1395 O O . MET A 1 172 ? -2.779 -5.255 -13.511 1.00 52.59 172 MET A O 1
ATOM 1399 N N . LYS A 1 173 ? -3.668 -6.823 -12.173 1.00 55.97 173 LYS A N 1
ATOM 1400 C CA . LYS A 1 173 ? -5.060 -6.630 -12.612 1.00 55.97 173 LYS A CA 1
ATOM 1401 C C . LYS A 1 173 ? -5.749 -5.440 -11.944 1.00 55.97 173 LYS A C 1
ATOM 1403 O O . LYS A 1 173 ? -6.519 -4.762 -12.617 1.00 55.97 173 LYS A O 1
ATOM 1408 N N . ALA A 1 174 ? -5.502 -5.200 -10.658 1.00 50.25 174 ALA A N 1
ATOM 1409 C CA . ALA A 1 174 ? -6.109 -4.111 -9.897 1.00 50.25 174 ALA A CA 1
ATOM 1410 C C . ALA A 1 174 ? -5.632 -2.727 -10.363 1.00 50.25 174 ALA A C 1
ATOM 1412 O O . ALA A 1 174 ? -6.372 -1.757 -10.244 1.00 50.25 174 ALA A O 1
ATOM 1413 N N . TYR A 1 175 ? -4.429 -2.638 -10.934 1.00 51.12 175 TYR A N 1
ATOM 1414 C CA . TYR A 1 175 ? -3.784 -1.358 -11.220 1.00 51.12 175 TYR A CA 1
ATOM 1415 C C . TYR A 1 175 ? -3.821 -0.940 -12.699 1.00 51.12 175 TYR A C 1
ATOM 1417 O O . TYR A 1 175 ? -2.875 -0.379 -13.217 1.00 51.12 175 TYR A O 1
ATOM 1425 N N . THR A 1 176 ? -4.907 -1.158 -13.437 1.00 54.12 176 THR A N 1
ATOM 1426 C CA . THR A 1 176 ? -4.939 -0.772 -14.868 1.00 54.12 176 THR A CA 1
ATOM 1427 C C . THR A 1 176 ? -4.991 0.748 -15.142 1.00 54.12 176 THR A C 1
ATOM 1429 O O . THR A 1 176 ? -5.001 1.138 -16.312 1.00 54.12 176 THR A O 1
ATOM 1432 N N . ASP A 1 177 ? -4.937 1.602 -14.111 1.00 58.38 177 ASP A N 1
ATOM 1433 C CA . ASP A 1 177 ? -5.111 3.056 -14.207 1.00 58.38 177 ASP A CA 1
ATOM 1434 C C . ASP A 1 177 ? -3.971 3.865 -13.547 1.00 58.38 177 ASP A C 1
ATOM 1436 O O . ASP A 1 177 ? -3.556 3.588 -12.427 1.00 58.38 177 ASP A O 1
ATOM 1440 N N . ASN A 1 178 ? -3.496 4.882 -14.282 1.00 70.81 178 ASN A N 1
ATOM 1441 C CA . ASN A 1 178 ? -2.630 6.012 -13.896 1.00 70.81 178 ASN A CA 1
ATOM 1442 C C . ASN A 1 178 ? -1.709 5.843 -12.661 1.00 70.81 178 ASN A C 1
ATOM 1444 O O . ASN A 1 178 ? -1.916 6.465 -11.620 1.00 70.81 178 ASN A O 1
ATOM 1448 N N . TYR A 1 179 ? -0.633 5.082 -12.837 1.00 79.50 179 TYR A N 1
ATOM 1449 C CA . TYR A 1 179 ? 0.517 4.964 -11.942 1.00 79.50 179 TYR A CA 1
ATOM 1450 C C . TYR A 1 179 ? 1.369 6.221 -11.890 1.00 79.50 179 TYR A C 1
ATOM 1452 O O . TYR A 1 179 ? 1.406 6.971 -12.852 1.00 79.50 179 TYR A O 1
ATOM 1460 N N . GLU A 1 180 ? 2.171 6.366 -10.843 1.00 84.62 180 GLU A N 1
ATOM 1461 C CA . GLU A 1 180 ? 3.263 7.337 -10.788 1.00 84.62 180 GLU A CA 1
ATOM 1462 C C . GLU A 1 180 ? 4.604 6.604 -10.759 1.00 84.62 180 GLU A C 1
ATOM 1464 O O . GLU A 1 180 ? 4.746 5.545 -10.137 1.00 84.62 180 GLU A O 1
ATOM 1469 N N . GLY A 1 181 ? 5.606 7.139 -11.444 1.00 85.88 181 GLY A N 1
ATOM 1470 C CA . GLY A 1 181 ? 6.936 6.551 -11.465 1.00 85.88 181 GLY A CA 1
ATOM 1471 C C . GLY A 1 181 ? 8.022 7.549 -11.802 1.00 85.88 181 GLY A C 1
ATOM 1472 O O . GLY A 1 181 ? 7.768 8.626 -12.326 1.00 85.88 181 GLY A O 1
ATOM 1473 N N . LEU A 1 182 ? 9.248 7.164 -11.493 1.00 86.75 182 LEU A N 1
ATOM 1474 C CA . LEU A 1 182 ? 10.458 7.927 -11.714 1.00 86.75 182 LEU A CA 1
ATOM 1475 C C . LEU A 1 182 ? 11.171 7.403 -12.958 1.00 86.75 182 LEU A C 1
ATOM 1477 O O . LEU A 1 182 ? 11.456 6.209 -13.064 1.00 86.75 182 LEU A O 1
ATOM 1481 N N . VAL A 1 183 ? 11.510 8.285 -13.890 1.00 87.88 183 VAL A N 1
ATOM 1482 C CA . VAL A 1 183 ? 12.391 7.942 -15.008 1.00 87.88 183 VAL A CA 1
ATOM 1483 C C . VAL A 1 183 ? 13.797 7.702 -14.454 1.00 87.88 183 VAL A C 1
ATOM 1485 O O . VAL A 1 183 ? 14.489 8.631 -14.034 1.00 87.88 183 VAL A O 1
ATOM 1488 N N . ILE A 1 184 ? 14.229 6.444 -14.456 1.00 85.62 184 ILE A N 1
ATOM 1489 C CA . ILE A 1 184 ? 15.498 5.999 -13.857 1.00 85.62 184 ILE A CA 1
ATOM 1490 C C . ILE A 1 184 ? 16.637 5.896 -14.871 1.00 85.62 184 ILE A C 1
ATOM 1492 O O . ILE A 1 184 ? 17.802 6.014 -14.494 1.00 85.62 184 ILE A O 1
ATOM 1496 N N . ALA A 1 185 ? 16.315 5.686 -16.149 1.00 86.50 185 ALA A N 1
ATOM 1497 C CA . ALA A 1 185 ? 17.294 5.582 -17.221 1.00 86.50 185 ALA A CA 1
ATOM 1498 C C . ALA A 1 185 ? 16.680 5.964 -18.570 1.00 86.50 185 ALA A C 1
ATOM 1500 O O . ALA A 1 185 ? 15.481 5.800 -18.807 1.00 86.50 185 ALA A O 1
ATOM 1501 N N . VAL A 1 186 ? 17.527 6.431 -19.481 1.00 87.81 186 VAL A N 1
ATOM 1502 C CA . VAL A 1 186 ? 17.178 6.684 -20.879 1.00 87.81 186 VAL A CA 1
ATOM 1503 C C . VAL A 1 186 ? 18.164 5.925 -21.761 1.00 87.81 186 VAL A C 1
ATOM 1505 O O . VAL A 1 186 ? 19.375 6.029 -21.579 1.00 87.81 186 VAL A O 1
ATOM 1508 N N . HIS A 1 187 ? 17.633 5.160 -22.712 1.00 87.19 187 HIS A N 1
ATOM 1509 C CA . HIS A 1 187 ? 18.394 4.375 -23.680 1.00 87.19 187 HIS A CA 1
ATOM 1510 C C . HIS A 1 187 ? 17.921 4.727 -25.091 1.00 87.19 187 HIS A C 1
ATOM 1512 O O . HIS A 1 187 ? 16.792 4.410 -25.477 1.00 87.19 187 HIS A O 1
ATOM 1518 N N . ASP A 1 188 ? 18.783 5.393 -25.858 1.00 87.06 188 ASP A N 1
ATOM 1519 C CA . ASP A 1 188 ? 18.484 5.957 -27.176 1.00 87.06 188 ASP A CA 1
ATOM 1520 C C . ASP A 1 188 ? 17.243 6.864 -27.164 1.00 87.06 188 ASP A C 1
ATOM 1522 O O . ASP A 1 188 ? 17.284 8.013 -26.730 1.00 87.06 188 ASP A O 1
ATOM 1526 N N . SER A 1 189 ? 16.119 6.344 -27.655 1.00 90.94 189 SER A N 1
ATOM 1527 C CA . SER A 1 189 ? 14.831 7.037 -27.684 1.00 90.94 189 SER A CA 1
ATOM 1528 C C . SER A 1 189 ? 13.869 6.558 -26.598 1.00 90.94 189 SER A C 1
ATOM 1530 O O . SER A 1 189 ? 12.833 7.187 -26.388 1.00 90.94 189 SER A O 1
ATOM 1532 N N . SER A 1 190 ? 14.190 5.468 -25.907 1.00 93.00 190 SER A N 1
ATOM 1533 C CA . SER A 1 190 ? 13.339 4.840 -24.903 1.00 93.00 190 SER A CA 1
ATOM 1534 C C . SER A 1 190 ? 13.695 5.322 -23.500 1.00 93.00 190 SER A C 1
ATOM 1536 O O . SER A 1 190 ? 14.852 5.609 -23.205 1.00 93.00 190 SER A O 1
ATOM 1538 N N . ALA A 1 191 ? 12.701 5.381 -22.621 1.00 92.44 191 ALA A N 1
ATOM 1539 C CA . ALA A 1 191 ? 12.893 5.672 -21.204 1.00 92.44 191 ALA A CA 1
ATOM 1540 C C . ALA A 1 191 ? 12.487 4.457 -20.367 1.00 92.44 191 ALA A C 1
ATOM 1542 O O . ALA A 1 191 ? 11.505 3.785 -20.692 1.00 92.44 191 ALA A O 1
ATOM 1543 N N . LYS A 1 192 ? 13.239 4.182 -19.302 1.00 91.44 192 LYS A N 1
ATOM 1544 C CA . LYS A 1 192 ? 12.880 3.218 -18.264 1.00 91.44 192 LYS A CA 1
ATOM 1545 C C . LYS A 1 192 ? 12.341 3.985 -17.072 1.00 91.44 192 LYS A C 1
ATOM 1547 O O . LYS A 1 192 ? 12.999 4.890 -16.558 1.00 91.44 192 LYS A O 1
ATOM 1552 N N . VAL A 1 193 ? 11.140 3.619 -16.662 1.00 89.50 193 VAL A N 1
ATOM 1553 C CA . VAL A 1 193 ? 10.436 4.192 -15.524 1.00 89.50 193 VAL A CA 1
ATOM 1554 C C . VAL A 1 193 ? 10.356 3.122 -14.456 1.00 89.50 193 VAL A C 1
ATOM 1556 O O . VAL A 1 193 ? 9.914 2.009 -14.720 1.00 89.50 193 VAL A O 1
ATOM 1559 N N . TRP A 1 194 ? 10.789 3.455 -13.255 1.00 85.25 194 TRP A N 1
ATOM 1560 C CA . TRP A 1 194 ? 10.497 2.662 -12.077 1.00 85.25 194 TRP A CA 1
ATOM 1561 C C . TRP A 1 194 ? 9.248 3.228 -11.419 1.00 85.25 194 TRP A C 1
ATOM 1563 O O . TRP A 1 194 ? 9.128 4.442 -11.279 1.00 85.25 194 TRP A O 1
ATOM 1573 N N . SER A 1 195 ? 8.318 2.377 -11.012 1.00 80.06 195 SER A N 1
ATOM 1574 C CA . SER A 1 195 ? 7.151 2.815 -10.257 1.00 80.06 195 SER A CA 1
ATOM 1575 C C . SER A 1 195 ? 7.129 2.119 -8.917 1.00 80.06 195 SER A C 1
ATOM 1577 O O . SER A 1 195 ? 7.315 0.909 -8.831 1.00 80.06 195 SER A O 1
ATOM 1579 N N . LEU A 1 196 ? 6.840 2.896 -7.878 1.00 68.38 196 LEU A N 1
ATOM 1580 C CA . LEU A 1 196 ? 6.583 2.374 -6.541 1.00 68.38 196 LEU A CA 1
ATOM 1581 C C . LEU A 1 196 ? 5.458 1.325 -6.576 1.00 68.38 196 LEU A C 1
ATOM 1583 O O . LEU A 1 196 ? 5.571 0.282 -5.941 1.00 68.38 196 LEU A O 1
ATOM 1587 N N . ALA A 1 197 ? 4.436 1.570 -7.404 1.00 68.31 197 ALA A N 1
ATOM 1588 C CA . ALA A 1 197 ? 3.286 0.694 -7.618 1.00 68.31 197 ALA A CA 1
ATOM 1589 C C . ALA A 1 197 ? 3.549 -0.537 -8.482 1.00 68.31 197 ALA A C 1
ATOM 1591 O O . ALA A 1 197 ? 2.722 -1.446 -8.509 1.00 68.31 197 ALA A O 1
ATOM 1592 N N . ILE A 1 198 ? 4.689 -0.578 -9.166 1.00 73.00 198 ILE A N 1
ATOM 1593 C CA . ILE A 1 198 ? 5.085 -1.679 -10.041 1.00 73.00 198 ILE A CA 1
ATOM 1594 C C . ILE A 1 198 ? 6.562 -1.995 -9.774 1.00 73.00 198 ILE A C 1
ATOM 1596 O O . ILE A 1 198 ? 7.453 -1.651 -10.552 1.00 73.00 198 ILE A O 1
ATOM 1600 N N . PRO A 1 199 ? 6.852 -2.588 -8.619 1.00 59.28 199 PRO A N 1
ATOM 1601 C CA . PRO A 1 199 ? 8.221 -2.784 -8.167 1.00 59.28 199 PRO A CA 1
ATOM 1602 C C . PRO A 1 199 ? 8.881 -4.022 -8.778 1.00 59.28 199 PRO A C 1
ATOM 1604 O O . PRO A 1 199 ? 10.095 -4.155 -8.727 1.00 59.28 199 PRO A O 1
ATOM 1607 N N . ASP A 1 200 ? 8.092 -4.932 -9.338 1.00 58.62 200 ASP A N 1
ATOM 1608 C CA . ASP A 1 200 ? 8.495 -6.199 -9.944 1.00 58.62 200 ASP A CA 1
ATOM 1609 C C . ASP A 1 200 ? 9.020 -6.047 -11.378 1.00 58.62 200 ASP A C 1
ATOM 1611 O O . ASP A 1 200 ? 9.665 -6.950 -11.916 1.00 58.62 200 ASP A O 1
ATOM 1615 N N . SER A 1 201 ? 8.775 -4.901 -12.015 1.00 66.06 201 SER A N 1
ATOM 1616 C CA . SER A 1 201 ? 9.356 -4.601 -13.314 1.00 66.06 201 SER A CA 1
ATOM 1617 C C . SER A 1 201 ? 9.492 -3.107 -13.541 1.00 66.06 201 SER A C 1
ATOM 1619 O O . SER A 1 201 ? 8.616 -2.311 -13.222 1.00 66.06 201 SER A O 1
ATOM 1621 N N . GLU A 1 202 ? 10.576 -2.728 -14.201 1.00 81.44 202 GLU A N 1
ATOM 1622 C CA . GLU A 1 202 ? 10.678 -1.402 -14.786 1.00 81.44 202 GLU A CA 1
ATOM 1623 C C . GLU A 1 202 ? 9.791 -1.341 -16.034 1.00 81.44 202 GLU A C 1
ATOM 1625 O O . GLU A 1 202 ? 9.656 -2.303 -16.797 1.00 81.44 202 GLU A O 1
ATOM 1630 N N . ILE A 1 203 ? 9.209 -0.178 -16.272 1.00 88.12 203 ILE A N 1
ATOM 1631 C CA . ILE A 1 203 ? 8.306 0.083 -17.377 1.00 88.12 203 ILE A CA 1
ATOM 1632 C C . ILE A 1 203 ? 9.106 0.747 -18.485 1.00 88.12 203 ILE A C 1
ATOM 1634 O O . ILE A 1 203 ? 9.734 1.786 -18.273 1.00 88.12 203 ILE A O 1
ATOM 1638 N N . VAL A 1 204 ? 9.059 0.184 -19.690 1.00 90.94 204 VAL A N 1
ATOM 1639 C CA . VAL A 1 204 ? 9.675 0.824 -20.850 1.00 90.94 204 VAL A CA 1
ATOM 1640 C C . VAL A 1 204 ? 8.671 1.695 -21.594 1.00 90.94 204 VAL A C 1
ATOM 1642 O O . VAL A 1 204 ? 7.607 1.242 -22.021 1.00 90.94 204 VAL A O 1
ATOM 1645 N N . PHE A 1 205 ? 9.031 2.956 -21.802 1.00 93.56 205 PHE A N 1
ATOM 1646 C CA . PHE A 1 205 ? 8.357 3.863 -22.722 1.00 93.56 205 PHE A CA 1
ATOM 1647 C C . PHE A 1 205 ? 9.163 3.952 -24.007 1.00 93.56 205 PHE A C 1
ATOM 1649 O O . PHE A 1 205 ? 10.160 4.675 -24.084 1.00 93.56 205 PHE A O 1
ATOM 1656 N N . PHE A 1 206 ? 8.708 3.250 -25.045 1.00 90.81 206 PHE A N 1
ATOM 1657 C CA . PHE A 1 206 ? 9.248 3.449 -26.387 1.00 90.81 206 PHE A CA 1
ATOM 1658 C C . PHE A 1 206 ? 9.053 4.904 -26.810 1.00 90.81 206 PHE A C 1
ATOM 1660 O O . PHE A 1 206 ? 7.954 5.455 -26.692 1.00 90.81 206 PHE A O 1
ATOM 1667 N N . LEU A 1 207 ? 10.121 5.517 -27.320 1.00 89.75 207 LEU A N 1
ATOM 1668 C CA . LEU A 1 207 ? 10.152 6.936 -27.686 1.00 89.75 207 LEU A CA 1
ATOM 1669 C C . LEU A 1 207 ? 9.909 7.893 -26.501 1.00 89.75 207 LEU A C 1
ATOM 1671 O O . LEU A 1 207 ? 9.697 9.081 -26.735 1.00 89.75 207 LEU A O 1
ATOM 1675 N N . GLY A 1 208 ? 9.936 7.415 -25.250 1.00 89.81 208 GLY A N 1
ATOM 1676 C CA . GLY A 1 208 ? 9.718 8.236 -24.056 1.00 89.81 208 GLY A CA 1
ATOM 1677 C C . GLY A 1 208 ? 10.663 9.434 -23.999 1.00 89.81 208 GLY A C 1
ATOM 1678 O O . GLY A 1 208 ? 10.216 10.566 -23.827 1.00 89.81 208 GLY A O 1
ATOM 1679 N N . ALA A 1 209 ? 11.948 9.212 -24.287 1.00 88.06 209 ALA A N 1
ATOM 1680 C CA . ALA A 1 209 ? 12.946 10.278 -24.313 1.00 88.06 209 ALA A CA 1
ATOM 1681 C C . ALA A 1 209 ? 12.692 11.294 -25.436 1.00 88.06 209 ALA A C 1
ATOM 1683 O O . ALA A 1 209 ? 12.805 12.500 -25.235 1.00 88.06 209 ALA A O 1
ATOM 1684 N N . ARG A 1 210 ? 12.249 10.829 -26.614 1.00 88.56 210 ARG A N 1
ATOM 1685 C CA . ARG A 1 210 ? 11.838 11.730 -27.708 1.00 88.56 210 ARG A CA 1
ATOM 1686 C C . ARG A 1 210 ? 10.589 12.540 -27.374 1.00 88.56 210 ARG A C 1
ATOM 1688 O O . ARG A 1 210 ? 10.407 13.620 -27.922 1.00 88.56 210 ARG A O 1
ATOM 1695 N N . LYS A 1 211 ? 9.737 12.018 -26.496 1.00 90.75 211 LYS A N 1
ATOM 1696 C CA . LYS A 1 211 ? 8.548 12.702 -25.980 1.00 90.75 211 LYS A CA 1
ATOM 1697 C C . LYS A 1 211 ? 8.849 13.580 -24.759 1.00 90.75 211 LYS A C 1
ATOM 1699 O O . LYS A 1 211 ? 7.917 14.092 -24.152 1.00 90.75 211 LYS A O 1
ATOM 1704 N N . GLY A 1 212 ? 10.126 13.774 -24.425 1.00 90.31 212 GLY A N 1
ATOM 1705 C CA . GLY A 1 212 ? 10.572 14.733 -23.418 1.00 90.31 212 GLY A CA 1
ATOM 1706 C C . GLY A 1 212 ? 10.950 14.136 -22.067 1.00 90.31 212 GLY A C 1
ATOM 1707 O O . GLY A 1 212 ? 11.449 14.894 -21.245 1.00 90.31 212 GLY A O 1
ATOM 1708 N N . MET A 1 213 ? 10.781 12.825 -21.847 1.00 92.44 213 MET A N 1
ATOM 1709 C CA . MET A 1 213 ? 11.213 12.191 -20.596 1.00 92.44 213 MET A CA 1
ATOM 1710 C C . MET A 1 213 ? 12.729 12.295 -20.429 1.00 92.44 213 MET A C 1
ATOM 1712 O O . MET A 1 213 ? 13.499 11.891 -21.306 1.00 92.44 213 MET A O 1
ATOM 1716 N N . LYS A 1 214 ? 13.154 12.769 -19.267 1.00 89.56 214 LYS A N 1
ATOM 1717 C CA . LYS A 1 214 ? 14.544 12.821 -18.830 1.00 89.56 214 LYS A CA 1
ATOM 1718 C C . LYS A 1 214 ? 14.698 12.028 -17.551 1.00 89.56 214 LYS A C 1
ATOM 1720 O O . LYS A 1 214 ? 13.768 11.878 -16.768 1.00 89.56 214 LYS A O 1
ATOM 1725 N N . VAL A 1 215 ? 15.905 11.523 -17.337 1.00 85.81 215 VAL A N 1
ATOM 1726 C CA . VAL A 1 215 ? 16.248 10.865 -16.078 1.00 85.81 215 VAL A CA 1
ATOM 1727 C C . VAL A 1 215 ? 16.011 11.841 -14.921 1.00 85.81 215 VAL A C 1
ATOM 1729 O O . VAL A 1 215 ? 16.517 12.960 -14.956 1.00 85.81 215 VAL A O 1
ATOM 1732 N N . GLY A 1 216 ? 15.237 11.427 -13.917 1.00 80.00 216 GLY A N 1
ATOM 1733 C CA . GLY A 1 216 ? 14.794 12.290 -12.817 1.00 80.00 216 GLY A CA 1
ATOM 1734 C C . GLY A 1 216 ? 13.371 12.823 -12.922 1.00 80.00 216 GLY A C 1
ATOM 1735 O O . GLY A 1 216 ? 12.846 13.266 -11.902 1.00 80.00 216 GLY A O 1
ATOM 1736 N N . ASP A 1 217 ? 12.730 12.737 -14.087 1.00 86.06 217 ASP A N 1
ATOM 1737 C CA . ASP A 1 217 ? 11.335 13.148 -14.220 1.00 86.06 217 ASP A CA 1
ATOM 1738 C C . ASP A 1 217 ? 10.420 12.166 -13.485 1.00 86.06 217 ASP A C 1
ATOM 1740 O O . ASP A 1 217 ? 10.548 10.945 -13.634 1.00 86.06 217 ASP A O 1
ATOM 1744 N N . TRP A 1 218 ? 9.464 12.702 -12.730 1.00 87.31 218 TRP A N 1
ATOM 1745 C CA . TRP A 1 218 ? 8.313 11.930 -12.289 1.00 87.31 218 TRP A CA 1
ATOM 1746 C C . TRP A 1 218 ? 7.250 11.958 -13.374 1.00 87.31 218 TRP A C 1
ATOM 1748 O O . TRP A 1 218 ? 7.013 12.983 -14.013 1.00 87.31 218 TRP A O 1
ATOM 1758 N N . VAL A 1 219 ? 6.623 10.814 -13.604 1.00 90.44 219 VAL A N 1
ATOM 1759 C CA . VAL A 1 219 ? 5.612 10.644 -14.635 1.00 90.44 219 VAL A CA 1
ATOM 1760 C C . VAL A 1 219 ? 4.399 9.938 -14.069 1.00 90.44 219 VAL A C 1
ATOM 1762 O O . VAL A 1 219 ? 4.538 8.927 -13.382 1.00 90.44 219 VAL A O 1
ATOM 1765 N N . GLN A 1 220 ? 3.214 10.439 -14.404 1.00 89.31 220 GLN A N 1
ATOM 1766 C CA . GLN A 1 220 ? 1.981 9.685 -14.243 1.00 89.31 220 GLN A CA 1
ATOM 1767 C C . GLN A 1 220 ? 1.706 8.924 -15.538 1.00 89.31 220 GLN A C 1
ATOM 1769 O O . GLN A 1 220 ? 1.845 9.492 -16.620 1.00 89.31 220 GLN A O 1
ATOM 1774 N N . PHE A 1 221 ? 1.353 7.644 -15.477 1.00 89.56 221 PHE A N 1
ATOM 1775 C CA . PHE A 1 221 ? 1.290 6.802 -16.658 1.00 89.56 221 PHE A CA 1
ATOM 1776 C C . PHE A 1 221 ? 0.395 5.574 -16.528 1.00 89.56 221 PHE A C 1
ATOM 1778 O O . PHE A 1 221 ? 0.052 5.131 -15.446 1.00 89.56 221 PHE A O 1
ATOM 1785 N N . ASN A 1 222 ? 0.088 4.942 -17.655 1.00 87.12 222 ASN A N 1
ATOM 1786 C CA . ASN A 1 222 ? -0.470 3.592 -17.688 1.00 87.12 222 ASN A CA 1
ATOM 1787 C C . ASN A 1 222 ? 0.456 2.634 -18.446 1.00 87.12 222 ASN A C 1
ATOM 1789 O O . ASN A 1 222 ? 1.234 3.039 -19.319 1.00 87.12 222 ASN A O 1
ATOM 1793 N N . CYS A 1 223 ? 0.382 1.348 -18.114 1.00 85.62 223 CYS A N 1
ATOM 1794 C CA . CYS A 1 223 ? 1.199 0.321 -18.746 1.00 85.62 223 CYS A CA 1
ATOM 1795 C C . CYS A 1 223 ? 0.400 -0.939 -19.069 1.00 85.62 223 CYS A C 1
ATOM 1797 O O . CYS A 1 223 ? -0.682 -1.179 -18.541 1.00 85.62 223 CYS A O 1
ATOM 1799 N N . THR A 1 224 ? 0.955 -1.756 -19.955 1.00 79.94 224 THR A N 1
ATOM 1800 C CA . THR A 1 224 ? 0.434 -3.081 -20.297 1.00 79.94 224 THR A CA 1
ATOM 1801 C C . THR A 1 224 ? 1.572 -4.096 -20.323 1.00 79.94 224 THR A C 1
ATOM 1803 O O . THR A 1 224 ? 2.695 -3.703 -20.654 1.00 79.94 224 THR A O 1
ATOM 1806 N N . PRO A 1 225 ? 1.302 -5.391 -20.088 1.00 76.00 225 PRO A N 1
ATOM 1807 C CA . PRO A 1 225 ? 2.267 -6.453 -20.352 1.00 76.00 225 PRO A CA 1
ATOM 1808 C C . PRO A 1 225 ? 2.851 -6.337 -21.761 1.00 76.00 225 PRO A C 1
ATOM 1810 O O . PRO A 1 225 ? 2.115 -6.191 -22.743 1.00 76.00 225 PRO A O 1
ATOM 1813 N N . SER A 1 226 ? 4.176 -6.375 -21.862 1.00 72.00 226 SER A N 1
ATOM 1814 C CA . SER A 1 226 ? 4.852 -6.419 -23.152 1.00 72.00 226 SER A CA 1
ATOM 1815 C C . SER A 1 226 ? 4.744 -7.824 -23.737 1.00 72.00 226 SER A C 1
ATOM 1817 O O . SER A 1 226 ? 4.936 -8.815 -23.035 1.00 72.00 226 SER A O 1
ATOM 1819 N N . ARG A 1 227 ? 4.473 -7.927 -25.044 1.00 70.50 227 ARG A N 1
ATOM 1820 C CA . ARG A 1 227 ? 4.480 -9.224 -25.748 1.00 70.50 227 ARG A CA 1
ATOM 1821 C C . ARG A 1 227 ? 5.882 -9.828 -25.830 1.00 70.50 227 ARG A C 1
ATOM 1823 O O . ARG A 1 227 ? 6.018 -11.043 -25.785 1.00 70.50 227 ARG A O 1
ATOM 1830 N N . CYS A 1 228 ? 6.897 -8.972 -25.944 1.00 74.25 228 CYS A N 1
ATOM 1831 C CA . CYS A 1 228 ? 8.306 -9.349 -25.941 1.00 74.25 228 CYS A CA 1
ATOM 1832 C C . CYS A 1 228 ? 9.052 -8.421 -24.975 1.00 74.25 228 CYS A C 1
ATOM 1834 O O . CYS A 1 228 ? 8.966 -7.199 -25.146 1.00 74.25 228 CYS A O 1
ATOM 1836 N N . PRO A 1 229 ? 9.774 -8.949 -23.973 1.00 77.69 229 PRO A N 1
ATOM 1837 C CA . PRO A 1 229 ? 10.593 -8.121 -23.097 1.00 77.69 229 PRO A CA 1
ATOM 1838 C C . PRO A 1 229 ? 11.602 -7.291 -23.901 1.00 77.69 229 PRO A C 1
ATOM 1840 O O . PRO A 1 229 ? 12.217 -7.788 -24.845 1.00 77.69 229 PRO A O 1
ATOM 1843 N N . TYR A 1 230 ? 11.773 -6.023 -23.534 1.00 79.06 230 TYR A N 1
ATOM 1844 C CA . TYR A 1 230 ? 12.729 -5.103 -24.159 1.00 79.06 230 TYR A CA 1
ATOM 1845 C C . TYR A 1 230 ? 13.449 -4.318 -23.063 1.00 79.06 230 TYR A C 1
ATOM 1847 O O . TYR A 1 230 ? 12.800 -3.840 -22.139 1.00 79.06 230 TYR A O 1
ATOM 1855 N N . LEU A 1 231 ? 14.783 -4.219 -23.128 1.00 80.31 231 LEU A N 1
ATOM 1856 C CA . LEU A 1 231 ? 15.625 -3.666 -22.046 1.00 80.31 231 LEU A CA 1
ATOM 1857 C C . LEU A 1 231 ? 15.383 -4.324 -20.669 1.00 80.31 231 LEU A C 1
ATOM 1859 O O . LEU A 1 231 ? 15.502 -3.665 -19.632 1.00 80.31 231 LEU A O 1
ATOM 1863 N N . ASN A 1 232 ? 15.036 -5.616 -20.672 1.00 76.44 232 ASN A N 1
ATOM 1864 C CA . ASN A 1 232 ? 14.603 -6.399 -19.505 1.00 76.44 232 ASN A CA 1
ATOM 1865 C C . ASN A 1 232 ? 13.332 -5.870 -18.809 1.00 76.44 232 ASN A C 1
ATOM 1867 O O . ASN A 1 232 ? 13.027 -6.271 -17.691 1.00 76.44 232 ASN A O 1
ATOM 1871 N N . CYS A 1 233 ? 12.561 -5.006 -19.474 1.00 77.31 233 CYS A N 1
ATOM 1872 C CA . CYS A 1 233 ? 11.245 -4.574 -19.018 1.00 77.31 233 CYS A CA 1
ATOM 1873 C C . CYS A 1 233 ? 10.172 -5.540 -19.526 1.00 77.31 233 CYS A C 1
ATOM 1875 O O . CYS A 1 233 ? 10.070 -5.794 -20.732 1.00 77.31 233 CYS A O 1
ATOM 1877 N N . HIS A 1 234 ? 9.334 -6.033 -18.615 1.00 79.25 234 HIS A N 1
ATOM 1878 C CA . HIS A 1 234 ? 8.174 -6.866 -18.947 1.00 79.25 234 HIS A CA 1
ATOM 1879 C C . HIS A 1 234 ? 6.899 -6.038 -19.141 1.00 79.25 234 HIS A C 1
ATOM 1881 O O . HIS A 1 234 ? 5.885 -6.556 -19.612 1.00 79.25 234 HIS A O 1
ATOM 1887 N N . LEU A 1 235 ? 6.957 -4.739 -18.839 1.00 84.06 235 LEU A N 1
ATOM 1888 C CA . LEU A 1 235 ? 5.846 -3.806 -18.959 1.00 84.06 235 LEU A CA 1
ATOM 1889 C C . LEU A 1 235 ? 6.180 -2.687 -19.938 1.00 84.06 235 LEU A C 1
ATOM 1891 O O . LEU A 1 235 ? 7.270 -2.117 -19.923 1.00 84.06 235 LEU A O 1
ATOM 1895 N N . GLN A 1 236 ? 5.208 -2.365 -20.787 1.00 87.75 236 GLN A N 1
ATOM 1896 C CA . GLN A 1 236 ? 5.287 -1.279 -21.750 1.00 87.75 236 GLN A CA 1
ATOM 1897 C C . GLN A 1 236 ? 4.335 -0.154 -21.348 1.00 87.75 236 GLN A C 1
ATOM 1899 O O . GLN A 1 236 ? 3.121 -0.350 -21.262 1.00 87.75 236 GLN A O 1
ATOM 1904 N N . GLY A 1 237 ? 4.888 1.041 -21.185 1.00 88.94 237 GLY A N 1
ATOM 1905 C CA . GLY A 1 237 ? 4.147 2.273 -20.979 1.00 88.94 237 GLY A CA 1
ATOM 1906 C C . GLY A 1 237 ? 3.378 2.716 -22.228 1.00 88.94 237 GLY A C 1
ATOM 1907 O O . GLY A 1 237 ? 3.877 2.600 -23.352 1.00 88.94 237 GLY A O 1
ATOM 1908 N N . LYS A 1 238 ? 2.151 3.219 -22.055 1.00 85.06 238 LYS A N 1
ATOM 1909 C CA . LYS A 1 238 ? 1.249 3.604 -23.160 1.00 85.06 238 LYS A CA 1
ATOM 1910 C C . LYS A 1 238 ? 1.077 5.120 -23.255 1.00 85.06 238 LYS A C 1
ATOM 1912 O O . LYS A 1 238 ? 1.478 5.725 -24.251 1.00 85.06 238 LYS A O 1
ATOM 1917 N N . LYS A 1 239 ? 0.475 5.727 -22.237 1.00 86.44 239 LYS A N 1
ATOM 1918 C CA . LYS A 1 239 ? 0.283 7.172 -22.073 1.00 86.44 239 LYS A CA 1
ATOM 1919 C C . LYS A 1 239 ? 1.027 7.618 -20.826 1.00 86.44 239 LYS A C 1
ATOM 1921 O O . LYS A 1 239 ? 1.115 6.851 -19.872 1.00 86.44 239 LYS A O 1
ATOM 1926 N N . PHE A 1 240 ? 1.539 8.840 -20.860 1.00 91.62 240 PHE A N 1
ATOM 1927 C CA . PHE A 1 240 ? 2.143 9.463 -19.696 1.00 91.62 240 PHE A CA 1
ATOM 1928 C C . PHE A 1 240 ? 1.962 10.980 -19.725 1.00 91.62 240 PHE A C 1
ATOM 1930 O O . PHE A 1 240 ? 1.800 11.555 -20.805 1.00 91.62 240 PHE A O 1
ATOM 1937 N N . GLU A 1 241 ? 2.073 11.601 -18.558 1.00 91.25 241 GLU A N 1
ATOM 1938 C CA . GLU A 1 241 ? 2.406 13.014 -18.393 1.00 91.25 241 GLU A CA 1
ATOM 1939 C C . GLU A 1 241 ? 3.575 13.154 -17.415 1.00 91.25 241 GLU A C 1
ATOM 1941 O O . GLU A 1 241 ? 3.773 12.288 -16.564 1.00 91.25 241 GLU A O 1
ATOM 1946 N N . ILE A 1 242 ? 4.368 14.214 -17.563 1.00 89.62 242 ILE A N 1
ATOM 1947 C CA . ILE A 1 242 ? 5.393 14.577 -16.578 1.00 89.62 242 ILE A CA 1
ATOM 1948 C C . ILE A 1 242 ? 4.688 15.349 -15.462 1.00 89.62 242 ILE A C 1
ATOM 1950 O O . ILE A 1 242 ? 3.966 16.301 -15.751 1.00 89.62 242 ILE A O 1
ATOM 1954 N N . ILE A 1 243 ? 4.910 14.937 -14.219 1.00 86.62 243 ILE A N 1
ATOM 1955 C CA . ILE A 1 243 ? 4.285 15.503 -13.021 1.00 86.62 243 ILE A CA 1
ATOM 1956 C C . ILE A 1 243 ? 5.332 16.131 -12.102 1.00 86.62 243 ILE A C 1
ATOM 1958 O O . ILE A 1 243 ? 6.538 15.911 -12.251 1.00 86.62 243 ILE A O 1
ATOM 1962 N N . GLU A 1 244 ? 4.855 16.901 -11.125 1.00 77.38 244 GLU A N 1
ATOM 1963 C CA . GLU A 1 244 ? 5.702 17.374 -10.034 1.00 77.38 244 GLU A CA 1
ATOM 1964 C C . GLU A 1 244 ? 6.330 16.190 -9.275 1.00 77.38 244 GLU A C 1
ATOM 1966 O O . GLU A 1 244 ? 5.690 15.143 -9.125 1.00 77.38 244 GLU A O 1
ATOM 1971 N N . PRO A 1 245 ? 7.576 16.322 -8.788 1.00 72.19 245 PRO A N 1
ATOM 1972 C CA . PRO A 1 245 ? 8.254 15.219 -8.132 1.00 72.19 245 PRO A CA 1
ATOM 1973 C C . PRO A 1 245 ? 7.519 14.712 -6.889 1.00 72.19 245 PRO A C 1
ATOM 1975 O O . PRO A 1 245 ? 7.342 15.453 -5.924 1.00 72.19 245 PRO A O 1
ATOM 1978 N N . VAL A 1 246 ? 7.180 13.419 -6.871 1.00 68.38 246 VAL A N 1
ATOM 1979 C CA . VAL A 1 246 ? 6.647 12.746 -5.670 1.00 68.38 246 VAL A CA 1
ATOM 1980 C C . VAL A 1 246 ? 7.732 12.656 -4.596 1.00 68.38 246 VAL A C 1
ATOM 1982 O O . VAL A 1 246 ? 7.472 12.865 -3.415 1.00 68.38 246 VAL A O 1
ATOM 1985 N N . LEU A 1 247 ? 8.972 12.393 -5.022 1.00 63.78 247 LEU A N 1
ATOM 1986 C CA . LEU A 1 247 ? 10.182 12.501 -4.209 1.00 63.78 247 LEU A CA 1
ATOM 1987 C C . LEU A 1 247 ? 11.163 13.442 -4.909 1.00 63.78 247 LEU A C 1
ATOM 1989 O O . LEU A 1 247 ? 11.329 13.321 -6.127 1.00 63.78 247 LEU A O 1
ATOM 1993 N N . PRO A 1 248 ? 11.863 14.334 -4.191 1.00 62.19 248 PRO A N 1
ATOM 1994 C CA . PRO A 1 248 ? 12.832 15.230 -4.805 1.00 62.19 248 PRO A CA 1
ATOM 1995 C C . PRO A 1 248 ? 13.939 14.428 -5.498 1.00 62.19 248 PRO A C 1
ATOM 1997 O O . PRO A 1 248 ? 14.777 13.815 -4.851 1.00 62.19 248 PRO A O 1
ATOM 2000 N N . ALA A 1 249 ? 13.944 14.429 -6.830 1.00 63.25 249 ALA A N 1
ATOM 2001 C CA . ALA A 1 249 ? 14.890 13.691 -7.656 1.00 63.25 249 ALA A CA 1
ATOM 2002 C C . ALA A 1 249 ? 15.808 14.631 -8.444 1.00 63.25 249 ALA A C 1
ATOM 2004 O O . ALA A 1 249 ? 15.411 15.715 -8.864 1.00 63.25 249 ALA A O 1
ATOM 2005 N N . LYS A 1 250 ? 17.061 14.224 -8.638 1.00 59.91 250 LYS A N 1
ATOM 2006 C CA . LYS A 1 250 ? 18.049 14.878 -9.494 1.00 59.91 250 LYS A CA 1
ATOM 2007 C C . LYS A 1 250 ? 18.670 13.858 -10.433 1.00 59.91 250 LYS A C 1
ATOM 2009 O O . LYS A 1 250 ? 19.024 12.755 -10.032 1.00 59.91 250 LYS A O 1
ATOM 2014 N N . ALA A 1 251 ? 18.849 14.239 -11.689 1.00 61.72 251 ALA A N 1
ATOM 2015 C CA . ALA A 1 251 ? 19.654 13.452 -12.610 1.00 61.72 251 ALA A CA 1
ATOM 2016 C C . ALA A 1 251 ? 21.098 13.344 -12.086 1.00 61.72 251 ALA A C 1
ATOM 2018 O O . ALA A 1 251 ? 21.676 14.333 -11.630 1.00 61.72 251 ALA A O 1
ATOM 2019 N N . PHE A 1 252 ? 21.687 12.156 -12.180 1.00 55.75 252 PHE A N 1
ATOM 2020 C CA . PHE A 1 252 ? 23.088 11.904 -11.869 1.00 55.75 252 PHE A CA 1
ATOM 2021 C C .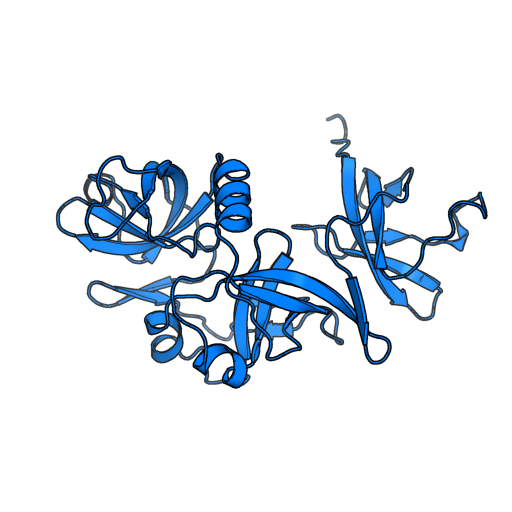 PHE A 1 252 ? 23.693 10.992 -12.940 1.00 55.75 252 PHE A C 1
ATOM 2023 O O . PHE A 1 252 ? 23.440 9.784 -12.976 1.00 55.75 252 PHE A O 1
ATOM 2030 N N . ASN A 1 253 ? 24.509 11.573 -13.823 1.00 68.62 253 ASN A N 1
ATOM 2031 C CA . ASN A 1 253 ? 25.002 10.921 -15.040 1.00 68.62 253 ASN A CA 1
ATOM 2032 C C . ASN A 1 253 ? 23.835 10.379 -15.893 1.00 68.62 253 ASN A C 1
ATOM 2034 O O . ASN A 1 253 ? 22.908 11.120 -16.204 1.00 68.62 253 ASN A O 1
ATOM 2038 N N . ASN A 1 254 ? 23.863 9.088 -16.236 1.00 62.06 254 ASN A N 1
ATOM 2039 C CA . ASN A 1 254 ? 22.802 8.399 -16.983 1.00 62.06 254 ASN A CA 1
ATOM 2040 C C . ASN A 1 254 ? 21.778 7.710 -16.059 1.00 62.06 254 ASN A C 1
ATOM 2042 O O . ASN A 1 254 ? 21.021 6.850 -16.503 1.00 62.06 254 ASN A O 1
ATOM 2046 N N . THR A 1 255 ? 21.802 8.048 -14.770 1.00 60.41 255 THR A N 1
ATOM 2047 C CA . THR A 1 255 ? 20.962 7.476 -13.710 1.00 60.41 255 THR A CA 1
ATOM 2048 C C . THR A 1 255 ? 20.310 8.592 -12.900 1.00 60.41 255 THR A C 1
ATOM 2050 O O . THR A 1 255 ? 20.554 9.774 -13.151 1.00 60.41 255 THR A O 1
ATOM 2053 N N . VAL A 1 256 ? 19.466 8.244 -11.936 1.00 55.78 256 VAL A N 1
ATOM 2054 C CA . VAL A 1 256 ? 18.807 9.217 -11.064 1.00 55.78 256 VAL A CA 1
ATOM 2055 C C . VAL A 1 256 ? 19.333 9.110 -9.635 1.00 55.78 256 VAL A C 1
ATOM 2057 O O . VAL A 1 256 ? 19.572 8.019 -9.125 1.00 55.78 256 VAL A O 1
ATOM 2060 N N . GLN A 1 257 ? 19.503 10.254 -8.985 1.00 49.56 257 GLN A N 1
ATOM 2061 C CA . GLN A 1 257 ? 19.786 10.391 -7.564 1.00 49.56 257 GLN A CA 1
ATOM 2062 C C . GLN A 1 257 ? 18.617 11.126 -6.915 1.00 49.56 257 GLN A C 1
ATOM 2064 O O . GLN A 1 257 ? 18.330 12.268 -7.254 1.00 49.56 257 GLN A O 1
ATOM 2069 N N . VAL A 1 258 ? 17.932 10.499 -5.968 1.00 48.47 258 VAL A N 1
ATOM 2070 C CA . VAL A 1 258 ? 16.848 11.165 -5.240 1.00 48.47 258 VAL A CA 1
ATOM 2071 C C . VAL A 1 258 ? 17.472 11.941 -4.081 1.00 48.47 258 VAL A C 1
ATOM 2073 O O . VAL A 1 258 ? 18.192 11.373 -3.271 1.00 48.47 258 VAL A O 1
ATOM 2076 N N . ASN A 1 259 ? 17.331 13.265 -4.092 1.00 38.44 259 ASN A N 1
ATOM 2077 C CA . ASN A 1 259 ? 18.114 14.198 -3.294 1.00 38.44 259 ASN A CA 1
ATOM 2078 C C . ASN A 1 259 ? 17.197 14.919 -2.302 1.00 38.44 259 ASN A C 1
ATOM 2080 O O . ASN A 1 259 ? 16.441 15.806 -2.692 1.00 38.44 259 ASN A O 1
ATOM 2084 N N . PHE A 1 260 ? 17.280 14.578 -1.019 1.00 42.91 260 PHE A N 1
ATOM 2085 C CA . PHE A 1 260 ? 16.441 15.179 0.018 1.00 42.91 260 PHE A CA 1
ATOM 2086 C C . PHE A 1 260 ? 17.267 16.164 0.835 1.00 42.91 260 PHE A C 1
ATOM 2088 O O . PHE A 1 260 ? 18.196 15.785 1.547 1.00 42.91 260 PHE A O 1
ATOM 2095 N N . THR A 1 261 ? 16.939 17.449 0.733 1.00 29.83 261 THR A N 1
ATOM 2096 C CA . THR A 1 261 ? 17.481 18.458 1.646 1.00 29.83 261 THR A CA 1
ATOM 2097 C C . THR A 1 261 ? 16.727 18.370 2.965 1.00 29.83 261 THR A C 1
ATOM 2099 O O . THR A 1 261 ? 15.532 18.663 3.008 1.00 29.83 261 THR A O 1
ATOM 2102 N N . VAL A 1 262 ? 17.426 18.005 4.040 1.00 28.97 262 VAL A N 1
ATOM 2103 C CA . VAL A 1 262 ? 16.945 18.226 5.406 1.00 28.97 262 VAL A CA 1
ATOM 2104 C C . VAL A 1 262 ? 16.812 19.740 5.572 1.00 28.97 262 VAL A C 1
ATOM 2106 O O . VAL A 1 262 ? 17.814 20.455 5.590 1.00 28.97 262 VAL A O 1
ATOM 2109 N N . LYS A 1 263 ? 15.582 20.262 5.605 1.00 27.67 263 LYS A N 1
ATOM 2110 C CA . LYS A 1 263 ? 15.369 21.597 6.167 1.00 27.67 263 LYS A CA 1
ATOM 2111 C C . LYS A 1 263 ? 15.525 21.440 7.676 1.00 27.67 263 LYS A C 1
ATOM 2113 O O . LYS A 1 263 ? 14.643 20.870 8.312 1.00 27.67 263 LYS A O 1
ATOM 2118 N N . ASN A 1 264 ? 16.688 21.855 8.173 1.00 32.19 264 ASN A N 1
ATOM 2119 C CA . ASN A 1 264 ? 16.935 22.068 9.598 1.00 32.19 264 ASN A CA 1
ATOM 2120 C C . ASN A 1 264 ? 15.953 23.093 10.171 1.00 32.19 264 ASN A C 1
ATOM 2122 O O . ASN A 1 264 ? 15.572 24.018 9.413 1.00 32.19 264 ASN A O 1
#

InterPro domains:
  IPR057143 P-granule-associated protein DEPS-1, second OB-fold [PF24342] (70-162)

Secondary structure (DSSP, 8-state):
-----EEEEEEEEEE-TT-EEEEE-TT-SSPEEEEGGG---GGG---TT-EEEEEEETTEEEEEEE---SS-EEEETTEEEEEEEEE---HHHHHHTTTTTTTSEEEEEETTTEEEEEEHHHHTTSPSS-EEEEEEEE-SSS-EEETTEEESEEE--S--EEPPHHHHHHHHHHT-S-EEEEEEEEETTEEEEEETTEEEEEEEETTTTTTT--TT-EEEEEEEEEEEEETTEEEEEEEEEEE--SS-EEEETTEEEE------

pLDDT: mean 75.63, std 15.88, range [27.67, 94.25]